Protein AF-A0A2S6VA16-F1 (afdb_monomer)

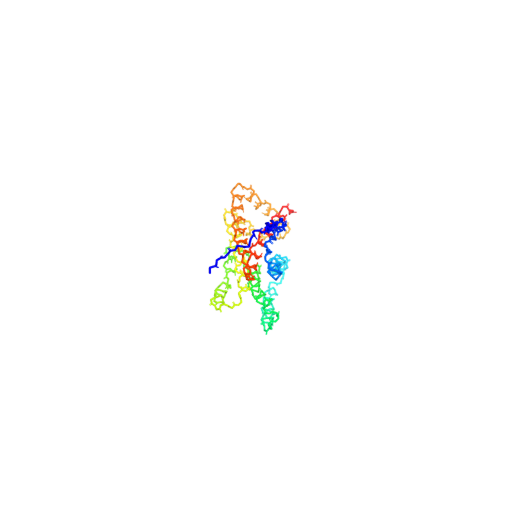Sequence (240 aa):
MVNHTLSSYSASPPVPTGKNAIVTLPAIGSRQAWLFFAAAVFLVTVPVFIEAPLVRSLPSLSLALTGGWMALSLFLMSRPATHRWGDLLFGFSWSWLAGSLYWGWLRWEPFLHLPVEAIALPFAIFCLQRNWGLIGNFFYLGSLFGTVVTDLYFYLVDLIPHWRQLMQVEPAFAAPILQSALTQIHTSWGQLWAIVLASVLLVVGILPLRKLQLHLWTFSGAVLSTILVDILFWLAALAA

Mean predicted aligned error: 7.62 Å

Nearest PDB structures (foldseek):
  2efl-assembly1_A-2  TM=1.946E-01  e=6.408E-01  Homo sapiens

Radius of gyration: 26.41 Å; Cα contacts (8 Å, |Δi|>4): 282; chains: 1; bounding box: 112×30×52 Å

Structure (mmCIF, N/CA/C/O backbone):
data_AF-A0A2S6VA16-F1
#
_entry.id   AF-A0A2S6VA16-F1
#
loop_
_atom_site.group_PDB
_atom_site.id
_atom_site.type_symbol
_atom_site.label_atom_id
_atom_site.label_alt_id
_atom_site.label_comp_id
_atom_site.label_asym_id
_atom_site.label_entity_id
_atom_site.label_seq_id
_atom_site.pdbx_PDB_ins_code
_atom_site.Cartn_x
_atom_site.Cartn_y
_atom_site.Cartn_z
_atom_site.occupancy
_atom_site.B_iso_or_equiv
_atom_site.auth_seq_id
_atom_site.auth_comp_id
_atom_site.auth_asym_id
_atom_site.auth_atom_id
_atom_site.pdbx_PDB_model_num
ATOM 1 N N . MET A 1 1 ? -90.050 -8.912 11.245 1.00 38.75 1 MET A N 1
ATOM 2 C CA . MET A 1 1 ? -90.203 -8.7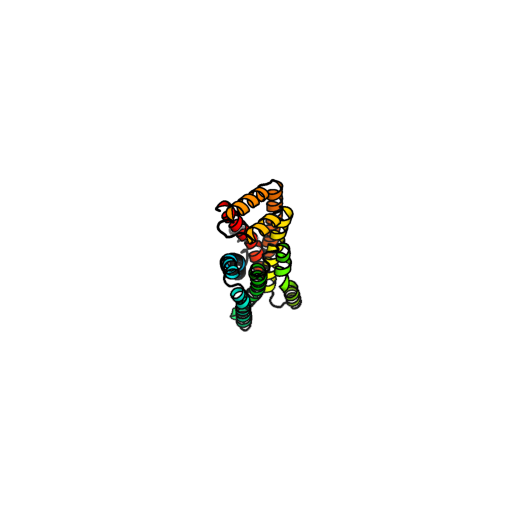58 9.779 1.00 38.75 1 MET A CA 1
ATOM 3 C C . MET A 1 1 ? -89.873 -7.308 9.455 1.00 38.75 1 MET A C 1
ATOM 5 O O . MET A 1 1 ? -90.543 -6.441 9.984 1.00 38.75 1 MET A O 1
ATOM 9 N N . VAL A 1 2 ? -88.625 -7.035 9.071 1.00 37.84 2 VAL A N 1
ATOM 10 C CA . VAL A 1 2 ? -88.133 -6.831 7.687 1.00 37.84 2 VAL A CA 1
ATOM 11 C C . VAL A 1 2 ? -88.551 -5.472 7.100 1.00 37.84 2 VAL A C 1
ATOM 13 O O . VAL A 1 2 ? -89.705 -5.289 6.744 1.00 37.84 2 VAL A O 1
ATOM 16 N N . ASN A 1 3 ? -87.540 -4.590 7.036 1.00 39.81 3 ASN A N 1
ATOM 17 C CA . ASN A 1 3 ? -87.171 -3.558 6.050 1.00 39.81 3 ASN A CA 1
ATOM 18 C C . ASN A 1 3 ? -88.237 -2.712 5.342 1.00 39.81 3 ASN A C 1
ATOM 20 O O . ASN A 1 3 ? -89.136 -3.245 4.718 1.00 39.81 3 ASN A O 1
ATOM 24 N N . HIS A 1 4 ? -87.987 -1.396 5.278 1.00 44.88 4 HIS A N 1
ATOM 25 C CA . HIS A 1 4 ? -87.565 -0.693 4.051 1.00 44.88 4 HIS A CA 1
ATOM 26 C C . HIS A 1 4 ? -87.243 0.779 4.378 1.00 44.88 4 HIS A C 1
ATOM 28 O O . HIS A 1 4 ? -88.144 1.602 4.502 1.00 44.88 4 HIS A O 1
ATOM 34 N N . THR A 1 5 ? -85.960 1.138 4.457 1.00 49.12 5 THR A N 1
ATOM 35 C CA . THR A 1 5 ? -85.518 2.541 4.372 1.00 49.12 5 THR A CA 1
ATOM 36 C C . THR A 1 5 ? -84.402 2.669 3.343 1.00 49.12 5 THR A C 1
ATOM 38 O O . THR A 1 5 ? -83.258 2.281 3.544 1.00 49.12 5 THR A O 1
ATOM 41 N N . LEU A 1 6 ? -84.865 3.125 2.183 1.00 43.25 6 LEU A N 1
ATOM 42 C CA . LEU A 1 6 ? -84.250 3.913 1.121 1.00 43.25 6 LEU A CA 1
ATOM 43 C C . LEU A 1 6 ? -82.733 4.170 1.162 1.00 43.25 6 LEU A C 1
ATOM 45 O O . LEU A 1 6 ? -82.178 4.756 2.086 1.00 43.25 6 LEU A O 1
ATOM 49 N N . SER A 1 7 ? -82.137 3.818 0.023 1.00 49.84 7 SER A N 1
ATOM 50 C CA . SER A 1 7 ? -80.857 4.271 -0.513 1.00 49.84 7 SER A CA 1
ATOM 51 C C . SER A 1 7 ? -80.682 5.792 -0.438 1.00 49.84 7 SER A C 1
ATOM 53 O O . SER A 1 7 ? -81.512 6.549 -0.942 1.00 49.84 7 SER A O 1
ATOM 55 N N . SER A 1 8 ? -79.540 6.220 0.098 1.00 44.44 8 SER A N 1
ATOM 56 C CA . SER A 1 8 ? -78.940 7.521 -0.184 1.00 44.44 8 SER A CA 1
ATOM 57 C C . SER A 1 8 ? -77.476 7.303 -0.550 1.00 44.44 8 SER A C 1
ATOM 59 O O . SER A 1 8 ? -76.703 6.763 0.241 1.00 44.44 8 SER A O 1
ATOM 61 N N . TYR A 1 9 ? -77.127 7.707 -1.769 1.00 45.28 9 TYR A N 1
ATOM 62 C CA . TYR A 1 9 ? -75.777 7.778 -2.319 1.00 45.28 9 TYR A CA 1
ATOM 63 C C . TYR A 1 9 ? -74.740 8.253 -1.283 1.00 45.28 9 TYR A C 1
ATOM 65 O O . TYR A 1 9 ? -74.815 9.382 -0.803 1.00 45.28 9 TYR A O 1
ATOM 73 N N . SER A 1 10 ? -73.718 7.437 -1.012 1.00 45.84 10 SER A N 1
ATOM 74 C CA . SER A 1 10 ? -72.432 7.931 -0.509 1.00 45.84 10 SER A CA 1
ATOM 75 C C . SER A 1 10 ? -71.432 7.931 -1.656 1.00 45.84 10 SER A C 1
ATOM 77 O O . SER A 1 10 ? -71.201 6.909 -2.299 1.00 45.84 10 SER A O 1
ATOM 79 N N . ALA A 1 11 ? -70.892 9.117 -1.928 1.00 50.88 11 ALA A N 1
ATOM 80 C CA . ALA A 1 11 ? -69.880 9.365 -2.939 1.00 50.88 11 ALA A CA 1
ATOM 81 C C . ALA A 1 11 ? -68.669 8.439 -2.756 1.00 50.88 11 ALA A C 1
ATOM 83 O O . ALA A 1 11 ? -68.193 8.236 -1.637 1.00 50.88 11 ALA A O 1
ATOM 84 N N . SER A 1 12 ? -68.162 7.903 -3.866 1.00 50.97 12 SER A N 1
ATOM 85 C CA . SER A 1 12 ? -66.901 7.165 -3.898 1.00 50.97 12 SER A CA 1
ATOM 86 C C . SER A 1 12 ? -65.778 8.013 -3.287 1.00 50.97 12 SER A C 1
ATOM 88 O O . SER A 1 12 ? -65.709 9.213 -3.572 1.00 50.97 12 SER A O 1
ATOM 90 N N . PRO A 1 13 ? -64.882 7.427 -2.474 1.00 56.03 13 PRO A N 1
ATOM 91 C CA . PRO A 1 13 ? -63.752 8.167 -1.940 1.00 56.03 13 PRO A CA 1
ATOM 92 C C . PRO A 1 13 ? -62.859 8.651 -3.093 1.00 56.03 13 PRO A C 1
ATOM 94 O O . PRO A 1 13 ? -62.685 7.928 -4.082 1.00 56.03 13 PRO A O 1
ATOM 97 N N . PRO A 1 14 ? -62.282 9.859 -2.994 1.00 49.22 14 PRO A N 1
ATOM 98 C CA . PRO A 1 14 ? -61.352 10.342 -3.997 1.00 49.22 14 PRO A CA 1
ATOM 99 C C . PRO A 1 14 ? -60.130 9.420 -4.055 1.00 49.22 14 PRO A C 1
ATOM 101 O O . PRO A 1 14 ? -59.543 9.060 -3.032 1.00 49.22 14 PRO A O 1
ATOM 104 N N . VAL A 1 15 ? -59.750 9.048 -5.278 1.00 54.66 15 VAL A N 1
ATOM 105 C CA . VAL A 1 15 ? -58.479 8.386 -5.584 1.00 54.66 15 VAL A CA 1
ATOM 106 C C . VAL A 1 15 ? -57.348 9.264 -5.034 1.00 54.66 15 VAL A C 1
ATOM 108 O O . VAL A 1 15 ? -57.337 10.460 -5.337 1.00 54.66 15 VAL A O 1
ATOM 111 N N . PRO A 1 16 ? -56.392 8.732 -4.248 1.00 49.41 16 PRO A N 1
ATOM 112 C CA . PRO A 1 16 ? -55.257 9.522 -3.800 1.00 49.41 16 PRO A CA 1
ATOM 113 C C . PRO A 1 16 ? -54.419 9.892 -5.025 1.00 49.41 16 PRO A C 1
ATOM 115 O O . PRO A 1 16 ? -53.692 9.069 -5.581 1.00 49.41 16 PRO A O 1
ATOM 118 N N . THR A 1 17 ? -54.547 11.139 -5.467 1.00 50.06 17 THR A N 1
ATOM 119 C CA . THR A 1 17 ? -53.668 11.750 -6.460 1.00 50.06 17 THR A CA 1
ATOM 120 C C . THR A 1 17 ? -52.241 11.719 -5.936 1.00 50.06 17 THR A C 1
ATOM 122 O O . THR A 1 17 ? -51.984 12.082 -4.784 1.00 50.06 17 THR A O 1
ATOM 125 N N . GLY A 1 18 ? -51.339 11.232 -6.788 1.00 51.72 18 GLY A N 1
ATOM 126 C CA . GLY A 1 18 ? -49.969 10.874 -6.460 1.00 51.72 18 GLY A CA 1
ATOM 127 C C . GLY A 1 18 ? -49.266 11.904 -5.587 1.00 51.72 18 GLY A C 1
ATOM 128 O O . GLY A 1 18 ? -48.967 13.017 -6.014 1.00 51.72 18 GLY A O 1
ATOM 129 N N . LYS A 1 19 ? -48.915 11.483 -4.369 1.00 45.72 19 LYS A N 1
ATOM 130 C CA . LYS A 1 19 ? -47.715 12.015 -3.735 1.00 45.72 19 LYS A CA 1
ATOM 131 C C . LYS A 1 19 ? -46.572 11.641 -4.661 1.00 45.72 19 LYS A C 1
ATOM 133 O O . LYS A 1 19 ? -46.362 10.455 -4.905 1.00 45.72 19 LYS A O 1
ATOM 138 N N . ASN A 1 20 ? -45.876 12.649 -5.174 1.00 48.81 20 ASN A N 1
ATOM 139 C CA . ASN A 1 20 ? -44.562 12.502 -5.776 1.00 48.81 20 ASN A CA 1
ATOM 140 C C . ASN A 1 20 ? -43.719 11.654 -4.822 1.00 48.81 20 ASN A C 1
ATOM 142 O O . ASN A 1 20 ? -43.205 12.155 -3.820 1.00 48.81 20 ASN A O 1
ATOM 146 N N . ALA A 1 21 ? -43.644 10.352 -5.094 1.00 50.75 21 ALA A N 1
ATOM 147 C CA . ALA A 1 21 ? -42.697 9.471 -4.459 1.00 50.75 21 ALA A CA 1
ATOM 148 C C . ALA A 1 21 ? -41.350 9.918 -5.009 1.00 50.75 21 ALA A C 1
ATOM 150 O O . ALA A 1 21 ? -40.899 9.458 -6.054 1.00 50.75 21 ALA A O 1
ATOM 151 N N . ILE A 1 22 ? -40.750 10.903 -4.340 1.00 54.31 22 ILE A N 1
ATOM 152 C CA . ILE A 1 22 ? -39.327 11.152 -4.466 1.00 54.31 22 ILE A CA 1
ATOM 153 C C . ILE A 1 22 ? -38.712 9.818 -4.074 1.00 54.31 22 ILE A C 1
ATOM 155 O O . ILE A 1 22 ? -38.737 9.434 -2.905 1.00 54.31 22 ILE A O 1
ATOM 159 N N . VAL A 1 23 ? -38.254 9.070 -5.075 1.00 47.66 23 VAL A N 1
ATOM 160 C CA . VAL A 1 23 ? -37.410 7.905 -4.870 1.00 47.66 23 VAL A CA 1
ATOM 161 C C . VAL A 1 23 ? -36.156 8.465 -4.217 1.00 47.66 23 VAL A C 1
ATOM 163 O O . VAL A 1 23 ? -35.256 8.960 -4.891 1.00 47.66 23 VAL A O 1
ATOM 166 N N . THR A 1 24 ? -36.132 8.491 -2.885 1.00 52.12 24 THR A N 1
ATOM 167 C CA . THR A 1 24 ? -34.914 8.755 -2.135 1.00 52.12 24 THR A CA 1
ATOM 168 C C . THR A 1 24 ? -33.959 7.652 -2.531 1.00 52.12 24 THR A C 1
ATOM 170 O O . THR A 1 24 ? -34.157 6.496 -2.147 1.00 52.12 24 THR A O 1
ATOM 173 N N . LEU A 1 25 ? -32.969 8.001 -3.355 1.00 52.78 25 LEU A N 1
ATOM 174 C CA . LEU A 1 25 ? -31.840 7.126 -3.621 1.00 52.78 25 LEU A CA 1
ATOM 175 C C . LEU A 1 25 ? -31.343 6.633 -2.255 1.00 52.78 25 LEU A C 1
ATOM 177 O O . LEU A 1 25 ? -31.153 7.464 -1.358 1.00 52.78 25 LEU A O 1
ATOM 181 N N . PRO A 1 26 ? -31.203 5.314 -2.045 1.00 57.38 26 PRO A N 1
ATOM 182 C CA . PRO A 1 26 ? -30.698 4.809 -0.782 1.00 57.38 26 PRO A CA 1
ATOM 183 C C . PRO A 1 26 ? -29.351 5.480 -0.521 1.00 57.38 26 PRO A C 1
ATOM 185 O O . PRO A 1 26 ? -28.479 5.480 -1.391 1.00 57.38 26 PRO A O 1
ATOM 188 N N . ALA A 1 27 ? -29.205 6.105 0.649 1.00 64.38 27 ALA A N 1
ATOM 189 C CA . ALA A 1 27 ? -27.963 6.762 1.022 1.00 64.38 27 ALA A CA 1
ATOM 190 C C . ALA A 1 27 ? -26.816 5.746 0.899 1.00 64.38 27 ALA A C 1
ATOM 192 O O . ALA A 1 27 ? -26.822 4.703 1.559 1.00 64.38 27 ALA A O 1
ATOM 193 N N . ILE A 1 28 ? -25.864 6.025 0.006 1.00 69.12 28 ILE A N 1
ATOM 194 C CA . ILE A 1 28 ? -24.710 5.159 -0.224 1.00 69.12 28 ILE A CA 1
ATOM 195 C C . ILE A 1 28 ? -23.783 5.333 0.977 1.00 69.12 28 ILE A C 1
ATOM 197 O O . ILE A 1 28 ? -23.015 6.289 1.045 1.00 69.12 28 ILE A O 1
ATOM 201 N N . GLY A 1 29 ? -23.882 4.421 1.942 1.00 79.00 29 GLY A N 1
ATOM 202 C CA . GLY A 1 29 ? -23.035 4.422 3.132 1.00 79.00 29 GLY A CA 1
ATOM 203 C C . GLY A 1 29 ? -23.437 5.433 4.206 1.00 79.00 29 GLY A C 1
ATOM 204 O O . GLY A 1 29 ? -24.166 6.397 3.980 1.00 79.00 29 GLY A O 1
ATOM 205 N N . SER A 1 30 ? -22.939 5.208 5.423 1.00 90.44 30 SER A N 1
ATOM 206 C CA . SER A 1 30 ? -23.074 6.165 6.523 1.00 90.44 30 SER A CA 1
ATOM 207 C C . SER A 1 30 ? -21.943 7.198 6.482 1.00 90.44 30 SER A C 1
ATOM 209 O O . SER A 1 30 ? -20.868 6.934 5.941 1.00 90.44 30 SER A O 1
ATOM 211 N N . ARG A 1 31 ? -22.131 8.358 7.132 1.00 92.75 31 ARG A N 1
ATOM 212 C CA . ARG A 1 31 ? -21.065 9.368 7.305 1.00 92.75 31 ARG A CA 1
ATOM 213 C C . ARG A 1 31 ? -19.784 8.753 7.873 1.00 92.75 31 ARG A C 1
ATOM 215 O O . ARG A 1 31 ? -18.688 9.113 7.464 1.00 92.75 31 ARG A O 1
ATOM 222 N N . GLN A 1 32 ? -19.923 7.817 8.811 1.00 93.81 32 GLN A N 1
ATOM 223 C CA . GLN A 1 32 ? -18.779 7.144 9.412 1.00 93.81 32 GLN A CA 1
ATOM 224 C C . GLN A 1 32 ? -18.073 6.207 8.428 1.00 93.81 32 GLN A C 1
ATOM 226 O O . GLN A 1 32 ? -16.850 6.151 8.436 1.00 93.81 32 GLN A O 1
ATOM 231 N N . ALA A 1 33 ? -18.814 5.513 7.564 1.00 95.44 33 ALA A N 1
ATOM 232 C CA . ALA A 1 33 ? -18.228 4.647 6.547 1.00 95.44 33 ALA A CA 1
ATOM 233 C C . ALA A 1 33 ? -17.362 5.453 5.562 1.00 95.44 33 ALA A C 1
ATOM 235 O O . ALA A 1 33 ? -16.206 5.105 5.336 1.00 95.44 33 ALA A O 1
ATOM 236 N N . TRP A 1 34 ? -17.871 6.595 5.087 1.00 96.12 34 TRP A N 1
ATOM 237 C CA . TRP A 1 34 ? -17.115 7.525 4.241 1.00 96.12 34 TRP A CA 1
ATOM 238 C C . TRP A 1 34 ? -15.876 8.101 4.926 1.00 96.12 34 TRP A C 1
ATOM 240 O O . TRP A 1 34 ? -14.833 8.219 4.290 1.00 96.12 34 TRP A O 1
ATOM 250 N N . LEU A 1 35 ? -15.959 8.423 6.222 1.00 97.06 35 LEU A N 1
ATOM 251 C CA . LEU A 1 35 ? -14.798 8.888 6.986 1.00 97.06 35 LEU A CA 1
ATOM 252 C C . LEU A 1 35 ? -13.698 7.822 7.057 1.00 97.06 35 LEU A C 1
ATOM 254 O O . LEU A 1 35 ? -12.533 8.141 6.850 1.00 97.06 35 LEU A O 1
ATOM 258 N N . PHE A 1 36 ? -14.055 6.564 7.320 1.00 97.81 36 PHE A N 1
ATOM 259 C CA . PHE A 1 36 ? -13.086 5.466 7.391 1.00 97.81 36 PHE A CA 1
ATOM 260 C C . PHE A 1 36 ? -12.534 5.067 6.019 1.00 97.81 36 PHE A C 1
ATOM 262 O O . PHE A 1 36 ? -11.372 4.682 5.923 1.00 97.81 36 PHE A O 1
ATOM 269 N N . PHE A 1 37 ? -13.333 5.206 4.963 1.00 98.25 37 PHE A N 1
ATOM 270 C CA . PHE A 1 37 ? -12.866 5.088 3.585 1.00 98.25 37 PHE A CA 1
ATOM 271 C C . PHE A 1 37 ? -11.841 6.174 3.248 1.00 98.25 37 PHE A C 1
ATOM 273 O O . PHE A 1 37 ? -10.739 5.859 2.812 1.00 98.25 37 PHE A O 1
ATOM 280 N N . ALA A 1 38 ? -12.160 7.444 3.514 1.00 98.19 38 ALA A N 1
ATOM 281 C CA . ALA A 1 38 ? -11.249 8.559 3.263 1.00 98.19 38 ALA A CA 1
ATOM 282 C C . ALA A 1 38 ? -9.964 8.450 4.098 1.00 98.19 38 ALA A C 1
ATOM 284 O O . ALA A 1 38 ? -8.878 8.723 3.593 1.00 98.19 38 ALA A O 1
ATOM 285 N N . ALA A 1 39 ? -10.071 8.003 5.352 1.00 98.31 39 ALA A N 1
ATOM 286 C CA . ALA A 1 39 ? -8.913 7.739 6.198 1.00 98.31 39 ALA A CA 1
ATOM 287 C C . ALA A 1 39 ? -8.031 6.619 5.629 1.00 98.31 39 ALA A C 1
ATOM 289 O O . ALA A 1 39 ? -6.813 6.758 5.632 1.00 98.31 39 ALA A O 1
ATOM 290 N N . ALA A 1 40 ? -8.622 5.543 5.101 1.00 98.38 40 ALA A N 1
ATOM 291 C CA . ALA A 1 40 ? -7.865 4.485 4.441 1.00 98.38 40 ALA A CA 1
ATOM 292 C C . ALA A 1 40 ? -7.138 5.002 3.190 1.00 98.38 40 ALA A C 1
ATOM 294 O O . ALA A 1 40 ? -5.935 4.801 3.063 1.00 98.38 40 ALA A O 1
ATOM 295 N N . VAL A 1 41 ? -7.836 5.746 2.324 1.00 98.38 41 VAL A N 1
ATOM 296 C CA . VAL A 1 41 ? -7.228 6.375 1.138 1.00 98.38 41 VAL A CA 1
ATOM 297 C C . VAL A 1 41 ? -6.053 7.269 1.534 1.00 98.38 41 VAL A C 1
ATOM 299 O O . VAL A 1 41 ? -4.984 7.195 0.930 1.00 98.38 41 VAL A O 1
ATOM 302 N N . PHE A 1 42 ? -6.229 8.089 2.574 1.00 98.19 42 PHE A N 1
ATOM 303 C CA . PHE A 1 42 ? -5.170 8.945 3.098 1.00 98.19 42 PHE A CA 1
ATOM 304 C C . PHE A 1 42 ? -3.965 8.129 3.576 1.00 98.19 42 PHE A C 1
ATOM 306 O O . PHE A 1 42 ? -2.844 8.438 3.183 1.00 98.19 42 PHE A O 1
ATOM 313 N N . LEU A 1 43 ? -4.194 7.090 4.386 1.00 98.12 43 LEU A N 1
ATOM 314 C CA . LEU A 1 43 ? -3.142 6.266 4.988 1.00 98.12 43 LEU A CA 1
ATOM 315 C C . LEU A 1 43 ? -2.392 5.383 3.984 1.00 98.12 43 LEU A C 1
ATOM 317 O O . LEU A 1 43 ? -1.278 4.974 4.280 1.00 98.12 43 LEU A O 1
ATOM 321 N N . VAL A 1 44 ? -2.955 5.110 2.809 1.00 96.94 44 VAL A N 1
ATOM 322 C CA . VAL A 1 44 ? -2.207 4.474 1.713 1.00 96.94 44 VAL A CA 1
ATOM 323 C C . VAL A 1 44 ? -1.464 5.516 0.878 1.00 96.94 44 VAL A C 1
ATOM 325 O O . VAL A 1 44 ? -0.310 5.316 0.527 1.00 96.94 44 VAL A O 1
ATOM 328 N N . THR A 1 45 ? -2.092 6.653 0.569 1.00 95.00 45 THR A N 1
ATOM 329 C CA . THR A 1 45 ? -1.559 7.586 -0.440 1.00 95.00 45 THR A CA 1
ATOM 330 C C . THR A 1 45 ? -0.503 8.536 0.120 1.00 95.00 45 THR A C 1
ATOM 332 O O . THR A 1 45 ? 0.565 8.702 -0.459 1.00 95.00 45 THR A O 1
ATOM 335 N N . VAL A 1 46 ? -0.798 9.213 1.232 1.00 95.31 46 VAL A N 1
ATOM 336 C CA . VAL A 1 46 ? 0.061 10.291 1.751 1.00 95.31 46 VAL A CA 1
ATOM 337 C C . VAL A 1 46 ? 1.348 9.752 2.379 1.00 95.31 46 VAL A C 1
ATOM 339 O O . VAL A 1 46 ? 2.411 10.303 2.083 1.00 95.31 46 VAL A O 1
ATOM 342 N N . PRO A 1 47 ? 1.309 8.679 3.195 1.00 94.62 47 PRO A N 1
ATOM 343 C CA . PRO A 1 47 ? 2.510 8.104 3.784 1.00 94.62 47 PRO A CA 1
ATOM 344 C C . PRO A 1 47 ? 3.580 7.714 2.772 1.00 94.62 47 PRO A C 1
ATOM 346 O O . PRO A 1 47 ? 4.745 7.909 3.079 1.00 94.62 47 PRO A O 1
ATOM 349 N N . VAL A 1 48 ? 3.230 7.292 1.553 1.00 91.75 48 VAL A N 1
ATOM 350 C CA . VAL A 1 48 ? 4.214 6.966 0.502 1.00 91.75 48 VAL A CA 1
AT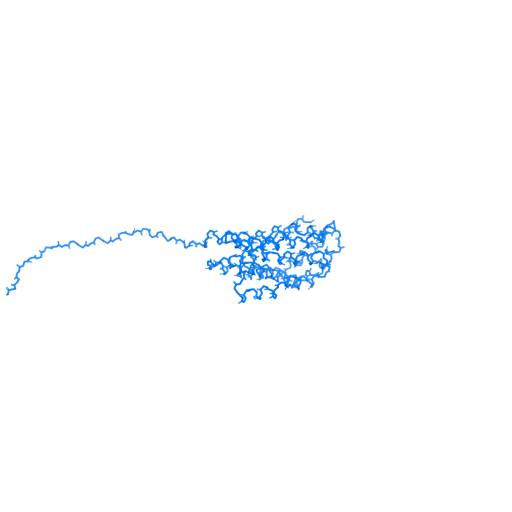OM 351 C C . VAL A 1 48 ? 5.180 8.128 0.237 1.00 91.75 48 VAL A C 1
ATOM 353 O O . VAL A 1 48 ? 6.387 7.918 0.127 1.00 91.75 48 VAL A O 1
ATOM 356 N N . PHE A 1 49 ? 4.690 9.371 0.219 1.00 92.00 49 PHE A N 1
ATOM 357 C CA . PHE A 1 49 ? 5.517 10.564 -0.016 1.00 92.00 49 PHE A CA 1
ATOM 358 C C . PHE A 1 49 ? 6.363 10.985 1.193 1.00 92.00 49 PHE A C 1
ATOM 360 O O . PHE A 1 49 ? 7.257 11.818 1.055 1.00 92.00 49 PHE A O 1
ATOM 367 N N . ILE A 1 50 ? 6.090 10.426 2.373 1.00 95.12 50 ILE A N 1
ATOM 368 C CA . ILE A 1 5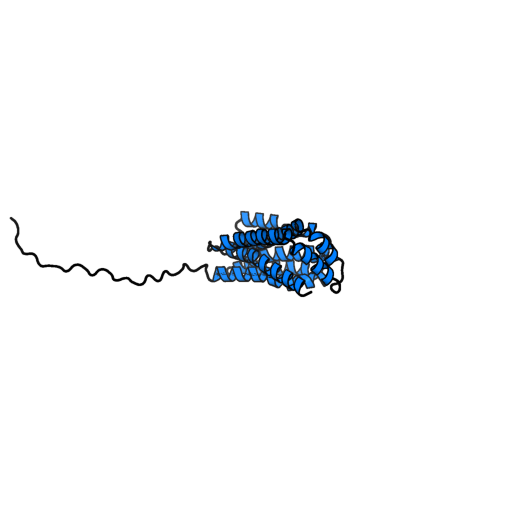0 ? 6.819 10.702 3.617 1.00 95.12 50 ILE A CA 1
ATOM 369 C C . ILE A 1 50 ? 7.807 9.571 3.904 1.00 95.12 50 ILE A C 1
ATOM 371 O O . ILE A 1 50 ? 8.977 9.813 4.190 1.00 95.12 50 ILE A O 1
ATOM 375 N N . GLU A 1 51 ? 7.345 8.330 3.805 1.00 95.56 51 GLU A N 1
ATOM 376 C CA . GLU A 1 51 ? 8.108 7.131 4.107 1.00 95.56 51 GLU A CA 1
ATOM 377 C C . GLU A 1 51 ? 9.197 6.890 3.058 1.00 95.56 51 GLU A C 1
ATOM 379 O O . GLU A 1 51 ? 10.342 6.665 3.436 1.00 95.56 51 GLU A O 1
ATOM 384 N N . ALA A 1 52 ? 8.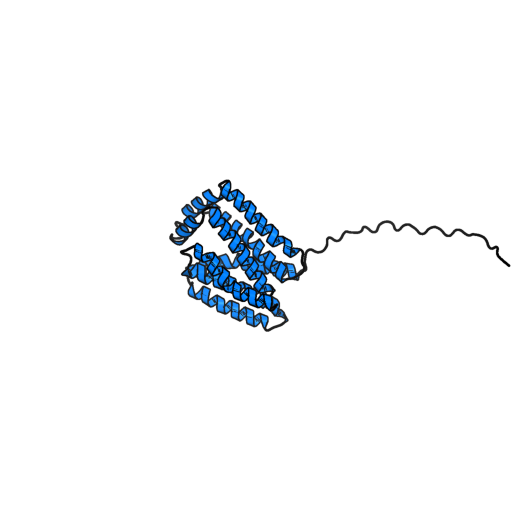912 7.045 1.757 1.00 91.44 52 ALA A N 1
ATOM 385 C CA . ALA A 1 52 ? 9.906 6.828 0.700 1.00 91.44 52 ALA A CA 1
ATOM 386 C C . ALA A 1 52 ? 11.185 7.696 0.822 1.00 91.44 52 ALA A C 1
ATOM 388 O O . ALA A 1 52 ? 12.286 7.157 0.665 1.00 91.44 52 ALA A O 1
ATOM 389 N N . PRO A 1 53 ? 11.127 9.015 1.105 1.00 92.50 53 PRO A N 1
ATOM 390 C CA . PRO A 1 53 ? 12.339 9.787 1.393 1.00 92.50 53 PRO A CA 1
ATOM 391 C C . PRO A 1 53 ? 12.937 9.467 2.772 1.00 92.50 53 PRO A C 1
ATOM 393 O O . PRO A 1 53 ? 14.164 9.491 2.933 1.00 92.50 53 PRO A O 1
ATOM 396 N N . LEU A 1 54 ? 12.109 9.133 3.767 1.00 96.31 54 LEU A N 1
ATOM 397 C CA . LEU A 1 54 ? 12.572 8.815 5.116 1.00 96.31 54 LEU A CA 1
ATOM 398 C C . LEU A 1 54 ? 13.396 7.524 5.155 1.00 96.31 54 LEU A C 1
ATOM 400 O O . LEU A 1 54 ? 14.494 7.526 5.698 1.00 96.31 54 LEU A O 1
ATOM 404 N N . VAL A 1 55 ? 12.938 6.443 4.527 1.00 95.75 55 VAL A N 1
ATOM 405 C CA . VAL A 1 55 ? 13.667 5.160 4.462 1.00 95.75 55 VAL A CA 1
ATOM 406 C C . VAL A 1 55 ? 14.973 5.262 3.672 1.00 95.75 55 VAL A C 1
ATOM 408 O O . VAL A 1 55 ? 15.897 4.481 3.888 1.00 95.75 55 VAL A O 1
ATOM 411 N N . ARG A 1 56 ? 15.090 6.239 2.765 1.00 91.12 56 ARG A N 1
ATOM 412 C CA . ARG A 1 56 ? 16.337 6.510 2.034 1.00 91.12 56 ARG A CA 1
ATOM 413 C C . ARG A 1 56 ? 17.366 7.261 2.871 1.00 91.12 56 ARG A C 1
ATOM 415 O O . ARG A 1 56 ? 18.555 7.020 2.693 1.00 91.12 56 ARG A O 1
ATOM 422 N N . SER A 1 57 ? 16.922 8.157 3.747 1.00 94.62 57 SER A N 1
ATOM 423 C CA . SER A 1 57 ? 17.803 9.039 4.522 1.00 94.62 57 SER A CA 1
ATOM 424 C C . SER A 1 57 ? 18.070 8.525 5.939 1.00 94.62 57 SER A C 1
ATOM 426 O O . SER A 1 57 ? 19.202 8.571 6.411 1.00 94.62 57 SER A O 1
ATOM 428 N N . LEU A 1 58 ? 17.040 8.014 6.614 1.00 97.31 58 LEU A N 1
ATOM 429 C CA . LEU A 1 58 ? 17.044 7.572 8.007 1.00 97.31 58 LEU A CA 1
ATOM 430 C C . LEU A 1 58 ? 16.246 6.255 8.160 1.00 97.31 58 LEU A C 1
ATOM 432 O O . LEU A 1 58 ? 15.225 6.229 8.857 1.00 97.31 58 LEU A O 1
ATOM 436 N N . PRO A 1 59 ? 16.695 5.138 7.552 1.00 96.75 59 PRO A N 1
ATOM 437 C CA . PRO A 1 59 ? 15.959 3.868 7.564 1.00 96.75 59 PRO A CA 1
ATOM 438 C C . PRO A 1 59 ? 15.654 3.371 8.984 1.00 96.75 59 PRO A C 1
ATOM 440 O O . PRO A 1 59 ? 14.526 2.979 9.280 1.00 96.75 59 PRO A O 1
ATOM 443 N N . SER A 1 60 ? 16.614 3.487 9.909 1.00 97.88 60 SER A N 1
ATOM 444 C CA . SER A 1 60 ? 16.424 3.120 11.320 1.00 97.88 60 SER A CA 1
ATOM 445 C C . SER A 1 60 ? 15.350 3.955 12.021 1.00 97.88 60 SER A C 1
ATOM 447 O O . SER A 1 60 ? 14.636 3.430 12.872 1.00 97.88 60 SER A O 1
ATOM 449 N N . LEU A 1 61 ? 15.208 5.239 11.665 1.00 97.88 61 LEU A N 1
ATOM 450 C CA . LEU A 1 61 ? 14.151 6.092 12.211 1.00 97.88 61 LEU A CA 1
ATOM 451 C C . LEU A 1 61 ? 12.786 5.667 11.671 1.00 97.88 61 LEU A C 1
ATOM 453 O O . LEU A 1 61 ? 11.854 5.541 12.458 1.00 97.88 61 LEU A O 1
ATOM 457 N N . SER A 1 62 ? 12.676 5.394 10.365 1.00 97.81 62 SER A N 1
ATOM 458 C CA . SER A 1 62 ? 11.433 4.878 9.774 1.00 97.81 62 SER A CA 1
ATOM 459 C C . SER A 1 62 ? 10.978 3.596 10.470 1.00 97.81 62 SER A C 1
ATOM 461 O O . SER A 1 62 ? 9.835 3.495 10.916 1.00 97.81 62 SER A O 1
ATOM 463 N N . LEU A 1 63 ? 11.910 2.660 10.679 1.00 97.94 63 LEU A N 1
ATOM 464 C CA . LEU A 1 63 ? 11.631 1.425 11.401 1.00 97.94 63 LEU A CA 1
ATOM 465 C C . LEU A 1 63 ? 11.197 1.696 12.850 1.00 97.94 63 LEU A C 1
ATOM 467 O O . LEU A 1 63 ? 10.207 1.123 13.302 1.00 97.94 63 LEU A O 1
ATOM 471 N N . ALA A 1 64 ? 11.875 2.602 13.565 1.00 98.06 64 ALA A N 1
ATOM 472 C CA . ALA A 1 64 ? 11.512 2.980 14.933 1.00 98.06 64 ALA A CA 1
ATOM 473 C C . ALA A 1 64 ? 10.113 3.620 15.026 1.00 98.06 64 ALA A C 1
ATOM 475 O O . ALA A 1 64 ? 9.382 3.363 15.987 1.00 98.06 64 ALA A O 1
ATOM 476 N N . LEU A 1 65 ? 9.701 4.398 14.016 1.00 98.00 65 LEU A N 1
ATOM 477 C CA . LEU A 1 65 ? 8.358 4.979 13.945 1.00 98.00 65 LEU A CA 1
ATOM 478 C C . LEU A 1 65 ? 7.260 3.918 13.871 1.00 98.00 65 LEU A C 1
ATOM 480 O O . LEU A 1 65 ? 6.176 4.171 14.387 1.00 98.00 65 LEU A O 1
ATOM 484 N N . THR A 1 66 ? 7.542 2.713 13.362 1.00 97.75 66 THR A N 1
ATOM 485 C CA . THR A 1 66 ? 6.618 1.570 13.482 1.00 97.75 66 THR A CA 1
ATOM 486 C C . THR A 1 66 ? 6.200 1.345 14.935 1.00 97.75 66 THR A C 1
ATOM 488 O O . THR A 1 66 ? 5.016 1.198 15.233 1.00 97.75 66 THR A O 1
ATOM 491 N N . GLY A 1 67 ? 7.166 1.349 15.861 1.00 98.00 67 GLY A N 1
ATOM 492 C CA . GLY A 1 67 ? 6.898 1.202 17.290 1.00 98.00 67 GLY A CA 1
ATOM 493 C C . GLY A 1 67 ? 6.053 2.353 17.835 1.00 98.00 67 GLY A C 1
ATOM 494 O O . GLY A 1 67 ? 5.148 2.125 18.636 1.00 98.00 67 GLY A O 1
ATOM 495 N N . GLY A 1 68 ? 6.290 3.575 17.348 1.00 98.25 68 GLY A N 1
ATOM 496 C CA . GLY A 1 68 ? 5.478 4.752 17.664 1.00 98.25 68 GLY A CA 1
ATOM 497 C C . GLY A 1 68 ? 4.027 4.623 17.190 1.00 98.25 68 GLY A C 1
ATOM 498 O O . GLY A 1 68 ? 3.106 4.840 17.979 1.00 98.25 68 GLY A O 1
ATOM 499 N N . TRP A 1 69 ? 3.811 4.211 15.937 1.00 98.31 69 TRP A N 1
ATOM 500 C CA . TRP A 1 69 ? 2.480 3.964 15.378 1.00 98.31 69 TRP A CA 1
ATOM 501 C C . TRP A 1 69 ? 1.747 2.852 16.123 1.00 98.31 69 TRP A C 1
ATOM 503 O O . TRP A 1 69 ? 0.582 3.023 16.486 1.00 98.31 69 TRP A O 1
ATOM 513 N N . MET A 1 70 ? 2.450 1.764 16.443 1.00 98.31 70 MET A N 1
ATOM 514 C CA . MET A 1 70 ? 1.907 0.649 17.214 1.00 98.31 70 MET A CA 1
ATOM 515 C C . MET A 1 70 ? 1.517 1.077 18.636 1.00 98.31 70 MET A C 1
ATOM 517 O O . MET A 1 70 ? 0.411 0.790 19.092 1.00 98.31 70 MET A O 1
ATOM 521 N N . ALA A 1 71 ? 2.382 1.814 19.336 1.00 98.44 71 ALA A N 1
ATOM 522 C CA . ALA A 1 71 ? 2.090 2.312 20.678 1.00 98.44 71 ALA A CA 1
ATOM 523 C C . ALA A 1 71 ? 0.896 3.281 20.680 1.00 98.44 71 ALA A C 1
ATOM 525 O O . ALA A 1 71 ? 0.002 3.163 21.522 1.00 98.44 71 ALA A O 1
ATOM 526 N N . LEU A 1 72 ? 0.844 4.203 19.713 1.00 98.62 72 LEU A N 1
ATOM 527 C CA . LEU A 1 72 ? -0.275 5.131 19.549 1.00 98.62 72 LEU A CA 1
ATOM 528 C C . LEU A 1 72 ? -1.578 4.388 19.232 1.00 98.62 72 LEU A C 1
ATOM 530 O O . LEU A 1 72 ? -2.619 4.699 19.807 1.00 98.62 72 LEU A O 1
ATOM 534 N N . SER A 1 73 ? -1.515 3.383 18.362 1.00 98.44 73 SER A N 1
ATOM 535 C CA . SER A 1 73 ? -2.633 2.501 18.036 1.00 98.44 73 SER A CA 1
ATOM 536 C C . SER A 1 73 ? -3.212 1.855 19.296 1.00 98.44 73 SER A C 1
ATOM 538 O O . SER A 1 73 ? -4.384 2.068 19.61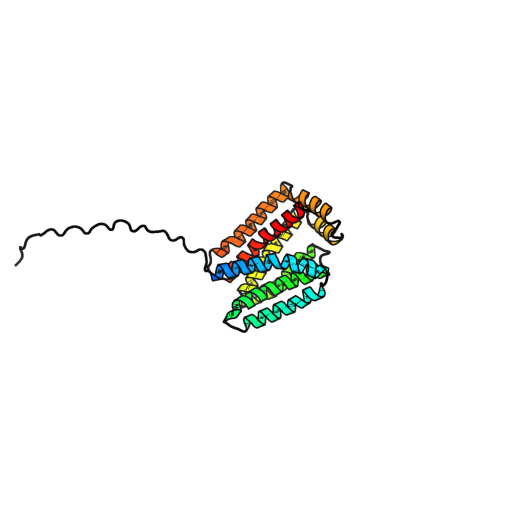5 1.00 98.44 73 SER A O 1
ATOM 540 N N . LEU A 1 74 ? -2.380 1.162 20.079 1.00 98.12 74 LEU A N 1
ATOM 541 C CA . LEU A 1 74 ? -2.805 0.483 21.305 1.00 98.12 74 LEU A CA 1
ATOM 542 C C . LEU A 1 74 ? -3.356 1.468 22.344 1.00 98.12 74 LEU A C 1
ATOM 544 O O . LEU A 1 74 ? -4.376 1.201 22.986 1.00 98.12 74 LEU A O 1
ATOM 548 N N . PHE A 1 75 ? -2.738 2.644 22.468 1.00 98.50 75 PHE A N 1
ATOM 549 C CA . PHE A 1 75 ? -3.242 3.718 23.317 1.00 98.50 75 PHE A CA 1
ATOM 550 C C . PHE A 1 75 ? -4.642 4.183 22.890 1.00 98.50 75 PHE A C 1
ATOM 552 O O . PHE A 1 75 ? -5.530 4.312 23.734 1.00 98.50 75 PHE A O 1
ATOM 559 N N . LEU A 1 76 ? -4.889 4.383 21.593 1.00 98.38 76 LEU A N 1
ATOM 560 C CA . LEU A 1 76 ? -6.213 4.744 21.079 1.00 98.38 76 LEU A CA 1
ATOM 561 C C . LEU A 1 76 ? -7.228 3.599 21.224 1.00 98.38 76 LEU A C 1
ATOM 563 O O . LEU A 1 76 ? -8.399 3.870 21.501 1.00 98.38 76 LEU A O 1
ATOM 567 N N . MET A 1 77 ? -6.795 2.341 21.091 1.00 98.00 77 MET A N 1
ATOM 568 C CA . MET A 1 77 ? -7.620 1.147 21.322 1.00 98.00 77 MET A CA 1
ATOM 569 C C . MET A 1 77 ? -8.040 0.988 22.786 1.00 98.00 77 MET A C 1
ATOM 571 O O . MET A 1 77 ? -9.111 0.453 23.052 1.00 98.00 77 MET A O 1
ATOM 575 N N . SER A 1 78 ? -7.271 1.520 23.740 1.00 97.50 78 SER A N 1
ATOM 576 C CA . SER A 1 78 ? -7.606 1.436 25.171 1.00 97.50 78 SER A CA 1
ATOM 577 C C . SER A 1 78 ? -8.866 2.218 25.580 1.00 97.50 78 SER A C 1
ATOM 579 O O . SER A 1 78 ? -9.397 2.006 26.670 1.00 97.50 78 SER A O 1
ATOM 581 N N . ARG A 1 79 ? -9.372 3.122 24.725 1.00 97.38 79 ARG A N 1
ATOM 582 C CA . ARG A 1 79 ? -10.526 3.986 25.023 1.00 97.38 79 ARG A CA 1
ATOM 583 C C . ARG A 1 79 ? -11.680 3.713 24.054 1.00 97.38 79 ARG A C 1
ATOM 585 O O . ARG A 1 79 ? -11.479 3.818 22.843 1.00 97.38 79 ARG A O 1
ATOM 592 N N . PRO A 1 80 ? -12.921 3.501 24.538 1.00 96.19 80 PRO A N 1
ATOM 593 C CA . PRO A 1 80 ? -14.067 3.208 23.671 1.00 96.19 80 PRO A CA 1
ATOM 594 C C . PRO A 1 80 ? -14.318 4.254 22.574 1.00 96.19 80 PRO A C 1
ATOM 596 O O . PRO A 1 80 ? -14.656 3.903 21.446 1.00 96.19 80 PRO A O 1
ATOM 599 N N . ALA A 1 81 ? -14.110 5.540 22.882 1.00 96.75 81 ALA A N 1
ATOM 600 C CA . ALA A 1 81 ? -14.347 6.640 21.946 1.00 96.75 81 ALA A CA 1
ATOM 601 C C . ALA A 1 81 ? -13.366 6.660 20.758 1.00 96.75 81 ALA A C 1
ATOM 603 O O . ALA A 1 81 ? -13.741 7.057 19.656 1.00 96.75 81 ALA A O 1
ATOM 604 N N . 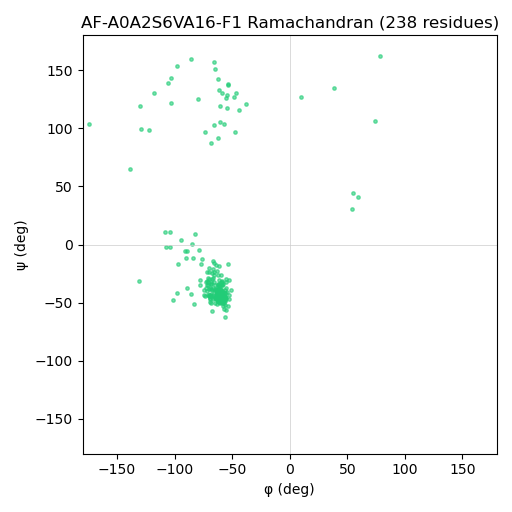THR A 1 82 ? -12.121 6.220 20.964 1.00 97.69 82 THR A N 1
ATOM 605 C CA . THR A 1 82 ? -11.058 6.245 19.946 1.00 97.69 82 THR A CA 1
ATOM 606 C C . THR A 1 82 ? -10.715 4.868 19.396 1.00 97.69 82 THR A C 1
ATOM 608 O O . THR A 1 82 ? -9.915 4.774 18.468 1.00 97.69 82 THR A O 1
ATOM 611 N N . HIS A 1 83 ? -11.350 3.807 19.903 1.00 97.94 83 HIS A N 1
ATOM 612 C CA . HIS A 1 83 ? -10.965 2.431 19.607 1.00 97.94 83 HIS A CA 1
ATOM 613 C C . HIS A 1 83 ? -10.871 2.139 18.110 1.00 97.94 83 HIS A C 1
ATOM 615 O O . HIS A 1 83 ? -9.920 1.520 17.656 1.00 97.94 83 HIS A O 1
ATOM 621 N N . ARG A 1 84 ? -11.843 2.605 17.320 1.00 98.19 84 ARG A N 1
ATOM 622 C CA . ARG A 1 84 ? -11.882 2.349 15.870 1.00 98.19 84 ARG A CA 1
ATOM 623 C C . ARG A 1 84 ? -10.727 3.014 15.115 1.00 98.19 84 ARG A C 1
ATOM 625 O O . ARG A 1 84 ? -10.269 2.471 14.119 1.00 98.19 84 ARG A O 1
ATOM 632 N N . TRP A 1 85 ? -10.259 4.168 15.587 1.00 98.44 85 TRP A N 1
ATOM 633 C CA . TRP A 1 85 ? -9.096 4.852 15.017 1.00 98.44 85 TRP A CA 1
ATOM 634 C C . TRP A 1 85 ? -7.794 4.157 15.399 1.00 98.44 85 TRP A C 1
ATOM 636 O O . TRP A 1 85 ? -6.920 4.015 14.553 1.00 98.44 85 TRP A O 1
ATOM 646 N N . GLY A 1 86 ? -7.698 3.683 16.644 1.00 98.44 86 GLY A N 1
ATOM 647 C CA . GLY A 1 86 ? -6.590 2.831 17.070 1.00 98.44 86 GLY A CA 1
ATOM 648 C C . GLY A 1 86 ? -6.524 1.540 16.257 1.00 98.44 86 GLY A C 1
ATOM 649 O O . GLY A 1 86 ?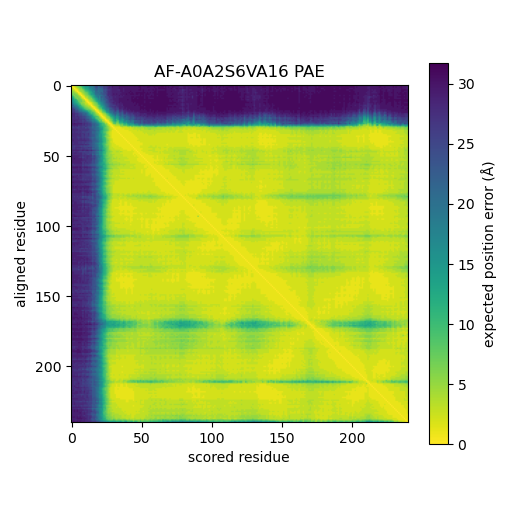 -5.471 1.209 15.738 1.00 98.44 86 GLY A O 1
ATOM 650 N N . ASP A 1 87 ? -7.668 0.887 16.046 1.00 98.56 87 ASP A N 1
ATOM 651 C CA . ASP A 1 87 ? -7.794 -0.305 15.201 1.00 98.56 87 ASP A CA 1
ATOM 652 C C . ASP A 1 87 ? -7.305 -0.032 13.765 1.00 98.56 87 ASP A C 1
ATOM 654 O O . ASP A 1 87 ? -6.417 -0.719 13.274 1.00 98.56 87 ASP A O 1
ATOM 658 N N . LEU A 1 88 ? -7.771 1.038 13.110 1.00 98.75 88 LEU A N 1
ATOM 659 C CA . LEU A 1 88 ? -7.256 1.432 11.790 1.00 98.75 88 LEU A CA 1
ATOM 660 C C . LEU A 1 88 ? -5.728 1.636 11.795 1.00 98.75 88 LEU A C 1
ATOM 662 O O . LEU A 1 88 ? -5.028 1.129 10.916 1.00 98.75 88 LEU A O 1
ATOM 666 N N . LEU A 1 89 ? -5.213 2.349 12.800 1.00 98.62 89 LEU A N 1
ATOM 667 C CA . LEU A 1 89 ? -3.788 2.643 12.927 1.00 98.62 89 LEU A CA 1
ATOM 668 C C . LEU A 1 89 ? -2.951 1.385 13.214 1.00 98.62 89 LEU A C 1
ATOM 670 O O . LEU A 1 89 ? -1.801 1.306 12.789 1.00 98.62 89 LEU A O 1
ATOM 674 N N . PHE A 1 90 ? -3.523 0.382 13.886 1.00 98.44 90 PHE A N 1
ATOM 675 C CA . PHE A 1 90 ? -2.908 -0.932 14.077 1.00 98.44 90 PHE A CA 1
ATOM 676 C C . PHE A 1 90 ? -2.597 -1.595 12.732 1.00 98.44 90 PHE A C 1
ATOM 678 O O . PHE A 1 90 ? -1.465 -2.006 12.497 1.00 98.44 90 PHE A O 1
ATOM 685 N N . GLY A 1 91 ? -3.580 -1.631 11.827 1.00 98.12 91 GLY A N 1
ATOM 686 C CA . GLY A 1 91 ? -3.400 -2.149 10.468 1.00 98.12 91 GLY A CA 1
ATOM 687 C C . GLY A 1 91 ? -2.365 -1.372 9.662 1.00 98.12 91 GLY A C 1
ATOM 688 O O . GLY A 1 91 ? -1.500 -1.956 9.010 1.00 98.12 91 GLY A O 1
ATOM 689 N N . PHE A 1 92 ? -2.423 -0.043 9.750 1.00 98.62 92 PHE A N 1
ATOM 690 C CA . PHE A 1 92 ? -1.448 0.835 9.109 1.00 98.62 92 PHE A CA 1
ATOM 691 C C . PHE A 1 92 ? -0.020 0.590 9.604 1.00 98.62 92 PHE A C 1
ATOM 693 O O . PHE A 1 92 ? 0.900 0.536 8.796 1.00 98.62 92 PHE A O 1
ATOM 700 N N . SER A 1 93 ? 0.161 0.358 10.907 1.00 98.44 93 SER A N 1
ATOM 701 C CA . SER A 1 93 ? 1.478 0.088 11.499 1.00 98.44 93 SER A CA 1
ATOM 702 C C . SER A 1 93 ? 2.157 -1.131 10.869 1.00 98.44 93 SER A C 1
ATOM 704 O O . SER A 1 93 ? 3.373 -1.134 10.716 1.00 98.44 93 SER A O 1
ATOM 706 N N . TRP A 1 94 ? 1.390 -2.149 10.466 1.00 98.06 94 TRP A N 1
ATOM 707 C CA . TRP A 1 94 ? 1.937 -3.307 9.754 1.00 98.06 94 TRP A CA 1
ATOM 708 C C . TRP A 1 94 ? 2.395 -2.986 8.336 1.00 98.06 94 TRP A C 1
ATOM 710 O O . TRP A 1 94 ? 3.430 -3.490 7.911 1.00 98.06 94 TRP A O 1
ATOM 720 N N . SER A 1 95 ? 1.656 -2.125 7.635 1.00 97.56 95 SER A N 1
ATOM 721 C CA . SER A 1 95 ? 2.030 -1.680 6.285 1.00 97.56 95 SER A CA 1
ATOM 722 C C . SER A 1 95 ? 3.282 -0.796 6.344 1.00 97.56 95 SER A C 1
ATOM 724 O O . SER A 1 95 ? 4.227 -1.009 5.597 1.00 97.56 95 SER A O 1
ATOM 726 N N . TRP A 1 96 ? 3.347 0.117 7.321 1.00 98.50 96 TRP A N 1
ATOM 727 C CA . TRP A 1 96 ? 4.537 0.931 7.593 1.00 98.50 96 TRP A CA 1
ATOM 728 C C . TRP A 1 96 ? 5.748 0.071 7.981 1.00 98.50 96 TRP A C 1
ATOM 730 O O . TRP A 1 96 ? 6.862 0.318 7.536 1.00 98.50 96 TRP A O 1
ATOM 740 N N . LEU A 1 97 ? 5.563 -0.975 8.797 1.00 98.25 97 LEU A N 1
ATOM 741 C CA . LEU A 1 97 ? 6.658 -1.888 9.135 1.00 98.25 97 LEU A CA 1
ATOM 742 C C . LEU A 1 97 ? 7.255 -2.521 7.875 1.00 98.25 97 LEU A C 1
ATOM 744 O O . LEU A 1 97 ? 8.476 -2.539 7.716 1.00 98.25 97 LEU A O 1
ATOM 748 N N . ALA A 1 98 ? 6.397 -3.050 7.003 1.00 97.75 98 ALA A N 1
ATOM 749 C CA . ALA A 1 98 ? 6.825 -3.675 5.763 1.00 97.75 98 ALA A CA 1
ATOM 750 C C . ALA A 1 98 ? 7.532 -2.679 4.838 1.00 97.75 98 ALA A C 1
ATOM 752 O O . ALA A 1 98 ? 8.661 -2.949 4.418 1.00 97.75 98 ALA A O 1
ATOM 753 N N . GLY A 1 99 ? 6.933 -1.504 4.625 1.00 97.00 99 GLY A N 1
ATOM 754 C CA . GLY A 1 99 ? 7.525 -0.428 3.838 1.00 97.00 99 GLY A CA 1
ATOM 755 C C . GLY A 1 99 ? 8.899 -0.021 4.373 1.00 97.00 99 GLY A C 1
ATOM 756 O O . GLY A 1 99 ? 9.882 0.013 3.630 1.00 97.00 99 GLY A O 1
ATOM 757 N N . SER A 1 100 ? 9.012 0.183 5.683 1.00 98.00 100 SER A N 1
ATOM 758 C CA . SER A 1 100 ? 10.267 0.529 6.347 1.00 98.00 100 SER A CA 1
ATOM 759 C C . SER A 1 100 ? 11.343 -0.553 6.205 1.00 98.00 100 SER A C 1
ATOM 761 O O . SER A 1 100 ? 12.502 -0.229 5.937 1.00 98.00 100 SER A O 1
ATOM 763 N N . LEU A 1 101 ? 10.990 -1.835 6.344 1.00 98.00 101 LEU A N 1
ATOM 764 C CA . LEU A 1 101 ? 11.932 -2.948 6.183 1.00 98.00 101 LEU A CA 1
ATOM 765 C C . LEU A 1 101 ? 12.393 -3.101 4.732 1.00 98.00 101 LEU A C 1
ATOM 767 O O . LEU A 1 101 ? 13.599 -3.164 4.465 1.00 98.00 101 LEU A O 1
ATOM 771 N N . TYR A 1 102 ? 11.447 -3.146 3.794 1.00 97.75 102 TYR A N 1
ATOM 772 C CA . TYR A 1 102 ? 11.758 -3.365 2.393 1.00 97.75 102 TYR A CA 1
ATOM 773 C C . TYR A 1 102 ? 12.520 -2.174 1.811 1.00 97.75 102 TYR A C 1
ATOM 775 O O . TYR A 1 102 ? 13.662 -2.321 1.370 1.00 97.75 102 TYR A O 1
ATOM 783 N N . TRP A 1 103 ? 11.950 -0.971 1.876 1.00 96.25 103 TRP A N 1
ATOM 784 C CA . TRP A 1 103 ? 12.547 0.207 1.249 1.00 96.25 103 TRP A CA 1
ATOM 785 C C . TRP A 1 103 ? 13.808 0.710 1.963 1.00 96.25 103 TRP A C 1
ATOM 787 O O . TRP A 1 103 ? 14.655 1.355 1.332 1.00 96.25 103 TRP A O 1
ATOM 797 N N . GLY A 1 104 ? 13.962 0.399 3.253 1.00 96.12 104 GLY A N 1
ATOM 798 C CA . GLY A 1 104 ? 15.149 0.746 4.031 1.00 96.12 104 GLY A CA 1
ATOM 799 C C . GLY A 1 104 ? 16.367 -0.121 3.708 1.00 96.12 104 GLY A C 1
ATOM 800 O O . GLY A 1 104 ? 17.464 0.416 3.553 1.00 96.12 104 GLY A O 1
ATOM 801 N N . TRP A 1 105 ? 16.188 -1.441 3.564 1.00 95.94 105 TRP A N 1
ATOM 802 C CA . TRP A 1 105 ? 17.318 -2.381 3.469 1.00 95.94 105 TRP A CA 1
ATOM 803 C C . TRP A 1 105 ? 17.245 -3.382 2.314 1.00 95.94 105 TRP A C 1
ATOM 805 O O . TRP A 1 105 ? 18.290 -3.768 1.793 1.00 95.94 105 TRP A O 1
ATOM 815 N N . LEU A 1 106 ? 16.050 -3.808 1.898 1.00 96.38 106 LEU A N 1
ATOM 816 C CA . LEU A 1 106 ? 15.868 -4.926 0.958 1.00 96.38 106 LEU A CA 1
ATOM 817 C C . LEU A 1 106 ? 15.501 -4.494 -0.471 1.00 96.38 106 LEU A C 1
ATOM 819 O O . LEU A 1 106 ? 15.434 -5.338 -1.359 1.00 96.38 106 LEU A O 1
ATOM 823 N N . ARG A 1 107 ? 15.342 -3.186 -0.717 1.00 93.88 107 ARG A N 1
ATOM 824 C CA . ARG A 1 107 ? 14.921 -2.592 -2.002 1.00 93.88 107 ARG A CA 1
ATOM 825 C C . ARG A 1 107 ? 15.746 -2.990 -3.226 1.00 93.88 107 ARG A C 1
ATOM 827 O O . ARG A 1 107 ? 15.316 -2.760 -4.349 1.00 93.88 107 ARG A O 1
ATOM 834 N N . TRP A 1 108 ? 16.941 -3.533 -3.018 1.00 91.44 108 TRP A N 1
ATOM 835 C CA . TRP A 1 108 ? 17.838 -3.986 -4.080 1.00 91.44 108 TRP A CA 1
ATOM 836 C C . TRP A 1 108 ? 17.300 -5.203 -4.837 1.00 91.44 108 TRP A C 1
ATOM 838 O O . TRP A 1 108 ? 17.678 -5.409 -5.989 1.00 91.44 108 TRP A O 1
ATOM 848 N N . GLU A 1 109 ? 16.425 -5.993 -4.209 1.00 95.62 109 GLU A N 1
ATOM 849 C CA . GLU A 1 109 ? 15.842 -7.193 -4.801 1.00 95.62 109 GLU A CA 1
ATOM 850 C C . GLU A 1 109 ? 14.305 -7.102 -4.829 1.00 95.62 109 GLU A C 1
ATOM 852 O O . GLU A 1 109 ? 13.661 -7.404 -3.821 1.00 95.62 109 GLU A O 1
ATOM 857 N N . PRO A 1 110 ? 13.698 -6.725 -5.973 1.00 96.00 110 PRO A N 1
ATOM 858 C CA . PRO A 1 110 ? 12.246 -6.583 -6.110 1.00 96.00 110 PRO A CA 1
ATOM 859 C C . PRO A 1 110 ? 11.442 -7.826 -5.743 1.00 96.00 110 PRO A C 1
ATOM 861 O O . PRO A 1 110 ? 10.336 -7.710 -5.225 1.00 96.00 110 PRO A O 1
ATOM 864 N N . PHE A 1 111 ? 12.006 -9.023 -5.926 1.00 96.06 111 PHE A N 1
ATOM 865 C CA . PHE A 1 111 ? 11.326 -10.264 -5.546 1.00 96.06 111 PHE A CA 1
ATOM 866 C C . PHE A 1 111 ? 11.075 -10.392 -4.032 1.00 96.06 111 PHE A C 1
ATOM 868 O O . PHE A 1 111 ? 10.232 -11.188 -3.621 1.00 96.06 111 PHE A O 1
ATOM 875 N N . LEU A 1 112 ? 11.776 -9.617 -3.195 1.00 97.50 112 LEU A N 1
ATOM 876 C CA . LEU A 1 112 ? 11.546 -9.578 -1.748 1.00 97.50 112 LEU A CA 1
ATOM 877 C C . LEU A 1 112 ? 10.412 -8.633 -1.338 1.00 97.50 112 LEU A C 1
ATOM 879 O O . LEU A 1 112 ? 9.975 -8.721 -0.193 1.00 97.50 112 LEU A O 1
ATOM 883 N N . HIS A 1 113 ? 9.916 -7.776 -2.236 1.00 97.81 113 HIS A N 1
ATOM 884 C CA . HIS A 1 113 ? 8.879 -6.790 -1.923 1.00 97.81 113 HIS A CA 1
ATOM 885 C C . HIS A 1 113 ? 7.625 -7.452 -1.350 1.00 97.81 113 HIS A C 1
ATOM 887 O O . HIS A 1 113 ? 7.312 -7.278 -0.172 1.00 97.81 113 HIS A O 1
ATOM 893 N N . LEU A 1 114 ? 6.972 -8.304 -2.141 1.00 97.94 114 LEU A N 1
ATOM 894 C CA . LEU A 1 114 ? 5.745 -8.969 -1.723 1.00 97.94 114 LEU A CA 1
ATOM 895 C C . LEU A 1 114 ? 5.905 -9.851 -0.462 1.00 97.94 114 LEU A C 1
ATOM 897 O O . LEU A 1 114 ? 5.059 -9.754 0.431 1.00 97.94 114 LEU A O 1
ATOM 901 N N . PRO A 1 115 ? 6.954 -10.689 -0.314 1.00 98.12 115 PRO A N 1
ATOM 902 C CA . PRO A 1 115 ? 7.186 -11.421 0.931 1.00 98.12 115 PRO A CA 1
ATOM 903 C C . PRO A 1 115 ? 7.309 -10.526 2.170 1.00 98.12 115 PRO A C 1
ATOM 905 O O . PRO A 1 115 ? 6.797 -10.892 3.228 1.00 98.12 115 PRO A O 1
ATOM 908 N N . VAL A 1 116 ? 7.967 -9.367 2.052 1.00 98.38 116 VAL A N 1
ATOM 909 C CA . VAL A 1 116 ? 8.136 -8.423 3.168 1.00 98.38 116 VAL A CA 1
ATOM 910 C C . VAL A 1 116 ? 6.819 -7.715 3.495 1.00 98.38 116 VAL A C 1
ATOM 912 O O . VAL A 1 116 ? 6.463 -7.587 4.663 1.00 98.38 116 VAL A O 1
ATOM 915 N N . GLU A 1 117 ? 6.041 -7.340 2.486 1.00 98.19 117 GLU A N 1
ATOM 916 C CA . GLU A 1 117 ? 4.689 -6.788 2.650 1.00 98.19 117 GLU A CA 1
ATOM 917 C C . GLU A 1 117 ? 3.732 -7.782 3.325 1.00 98.19 117 GLU A C 1
ATOM 919 O O . GLU A 1 117 ? 2.863 -7.401 4.113 1.00 98.19 117 GLU A O 1
ATOM 924 N N . ALA A 1 118 ? 3.950 -9.084 3.123 1.00 98.25 118 ALA A N 1
ATOM 925 C CA . ALA A 1 118 ? 3.158 -10.156 3.718 1.00 98.25 118 ALA A CA 1
ATOM 926 C C . ALA A 1 118 ? 3.589 -10.582 5.141 1.00 98.25 118 ALA A C 1
ATOM 928 O O . ALA A 1 118 ? 2.958 -11.477 5.709 1.00 98.25 118 ALA A O 1
ATOM 929 N N . ILE A 1 119 ? 4.611 -9.977 5.764 1.00 97.81 119 ILE A N 1
ATOM 930 C CA . ILE A 1 119 ? 5.140 -10.452 7.068 1.00 97.81 119 ILE A CA 1
ATOM 931 C C . ILE A 1 119 ? 4.096 -10.449 8.188 1.00 97.81 119 ILE A C 1
ATOM 933 O O . ILE A 1 119 ? 4.133 -11.297 9.081 1.00 97.81 119 ILE A O 1
ATOM 937 N N . ALA A 1 120 ? 3.158 -9.501 8.152 1.00 97.25 120 ALA A N 1
ATOM 938 C CA . ALA A 1 120 ? 2.124 -9.354 9.167 1.00 97.25 120 ALA A CA 1
ATOM 939 C C . ALA A 1 120 ? 0.866 -10.177 8.851 1.00 97.25 120 ALA A C 1
ATOM 941 O O . ALA A 1 120 ? -0.027 -10.279 9.693 1.00 97.25 120 ALA A O 1
ATOM 942 N N . LEU A 1 121 ? 0.794 -10.819 7.680 1.00 98.19 121 LEU A N 1
ATOM 943 C CA . LEU A 1 121 ? -0.360 -11.604 7.251 1.00 98.19 121 LEU A CA 1
ATOM 944 C C . LEU A 1 121 ? -0.732 -12.731 8.229 1.00 98.19 121 LEU A C 1
ATOM 946 O O . LEU A 1 121 ? -1.918 -12.834 8.552 1.00 98.19 121 LEU A O 1
ATOM 950 N N . PRO A 1 122 ? 0.207 -13.531 8.778 1.00 97.75 122 PRO A N 1
ATOM 951 C CA . PRO A 1 122 ? -0.140 -14.541 9.778 1.00 97.75 122 PRO A CA 1
ATOM 952 C C . PRO A 1 122 ? -0.803 -13.937 11.024 1.00 97.75 122 PRO A C 1
ATOM 954 O O . PRO A 1 122 ? -1.778 -14.489 11.540 1.00 97.75 122 PRO A O 1
ATOM 957 N N . PHE A 1 123 ? -0.323 -12.774 11.476 1.00 95.75 123 PHE A N 1
ATOM 958 C CA . PHE A 1 123 ? -0.897 -12.057 12.615 1.00 95.75 123 PHE A CA 1
ATOM 959 C C . PHE A 1 123 ? -2.284 -11.504 12.288 1.00 95.75 123 PHE A C 1
ATOM 961 O O . PHE A 1 123 ? -3.211 -11.685 13.077 1.00 95.75 123 PHE A O 1
ATOM 968 N N . ALA A 1 124 ? -2.456 -10.905 11.108 1.00 97.06 124 ALA A N 1
ATOM 969 C CA . ALA A 1 124 ? -3.748 -10.402 10.659 1.00 97.06 124 ALA A CA 1
ATOM 970 C C . ALA A 1 124 ? -4.794 -11.525 10.584 1.00 97.06 124 ALA A C 1
ATOM 972 O O . ALA A 1 124 ? -5.898 -11.374 11.106 1.00 97.06 124 ALA A O 1
ATOM 973 N N . ILE A 1 125 ? -4.435 -12.686 10.022 1.00 97.94 125 ILE A N 1
ATOM 974 C CA . ILE A 1 125 ? -5.310 -13.867 9.971 1.00 97.94 125 ILE A CA 1
ATOM 975 C C . ILE A 1 125 ? -5.694 -14.318 11.385 1.00 97.94 125 ILE A C 1
ATOM 977 O O . ILE A 1 125 ? -6.878 -14.526 11.659 1.00 97.94 125 ILE A O 1
ATOM 981 N N . PHE A 1 126 ? -4.724 -14.427 12.296 1.00 97.94 126 PHE A N 1
ATOM 982 C CA . PHE A 1 126 ? -4.984 -14.810 13.684 1.00 97.94 126 PHE A CA 1
ATOM 983 C C . PHE A 1 126 ? -5.947 -13.836 14.386 1.00 97.94 126 PHE A C 1
ATOM 985 O O . PHE A 1 126 ? -6.895 -14.264 15.049 1.00 97.94 126 PHE A O 1
ATOM 992 N N . CYS A 1 127 ? -5.760 -12.527 14.211 1.00 97.00 127 CYS A N 1
ATOM 993 C CA . CYS A 1 127 ? -6.645 -11.507 14.770 1.00 97.00 127 CYS A CA 1
ATOM 994 C C . CYS A 1 127 ? -8.067 -11.583 14.191 1.00 97.00 127 CYS A C 1
ATOM 996 O O . CYS A 1 127 ? -9.043 -11.536 14.945 1.00 97.00 127 CYS A O 1
ATOM 998 N N . LEU A 1 128 ? -8.198 -11.767 12.874 1.00 97.00 128 LEU A N 1
ATOM 999 C CA . LEU A 1 128 ? -9.492 -11.895 12.199 1.00 97.00 128 LEU A CA 1
ATOM 1000 C C . LEU A 1 128 ? -10.267 -13.134 12.659 1.00 97.00 128 LEU A C 1
ATOM 1002 O O . LEU A 1 128 ? -11.466 -13.038 12.911 1.00 97.00 128 LEU A O 1
ATOM 1006 N N . GLN A 1 129 ? -9.590 -14.269 12.868 1.00 97.19 129 GLN A N 1
ATOM 1007 C CA . GLN A 1 129 ? -10.203 -15.479 13.438 1.00 97.19 129 GLN A CA 1
ATOM 1008 C C . GLN A 1 129 ? -10.786 -15.244 14.840 1.00 97.19 129 GLN A C 1
ATOM 1010 O O . GLN A 1 129 ? -11.729 -15.919 15.251 1.00 97.19 129 GLN A O 1
ATOM 1015 N N . ARG A 1 130 ? -10.246 -14.270 15.579 1.00 96.75 130 ARG A N 1
ATOM 1016 C CA . ARG A 1 130 ? -10.717 -13.862 16.909 1.00 96.75 130 ARG A CA 1
ATOM 1017 C C . ARG A 1 130 ? -11.707 -12.694 16.872 1.00 96.75 130 ARG A C 1
ATOM 1019 O O . ARG A 1 130 ? -12.114 -12.233 17.934 1.00 96.75 130 ARG A O 1
ATOM 1026 N N . ASN A 1 131 ? -12.104 -12.220 15.687 1.00 96.06 131 ASN A N 1
ATOM 1027 C CA . ASN A 1 131 ? -12.896 -10.999 15.493 1.00 96.06 131 ASN A CA 1
ATOM 1028 C C . ASN A 1 131 ? -12.276 -9.755 16.159 1.00 96.06 131 ASN A C 1
ATOM 1030 O O . ASN A 1 131 ? -12.989 -8.848 16.592 1.00 96.06 131 ASN A O 1
ATOM 1034 N N . TRP A 1 132 ? -10.947 -9.708 16.254 1.00 97.00 132 TRP A N 1
ATOM 1035 C CA . TRP A 1 132 ? -10.219 -8.615 16.884 1.00 97.00 132 TRP A CA 1
ATOM 1036 C C . TRP A 1 132 ? -9.553 -7.728 15.832 1.00 97.00 132 TRP A C 1
ATOM 1038 O O . TRP A 1 132 ? -9.013 -8.220 14.842 1.00 97.00 132 TRP A O 1
ATOM 1048 N N . GLY A 1 133 ? -9.594 -6.411 16.043 1.00 96.62 133 GLY A N 1
ATOM 1049 C CA . GLY A 1 133 ? -8.958 -5.446 15.145 1.00 96.62 133 GLY A CA 1
ATOM 1050 C C . GLY A 1 133 ? -9.489 -5.508 13.706 1.00 96.62 133 GLY A C 1
ATOM 1051 O O . GLY A 1 133 ? -8.713 -5.537 12.752 1.00 96.62 133 GLY A O 1
ATOM 1052 N N . LEU A 1 134 ? -10.807 -5.661 13.523 1.00 97.88 134 LEU A N 1
ATOM 1053 C CA . LEU A 1 134 ? -11.384 -5.892 12.195 1.00 97.88 134 LEU A CA 1
ATOM 1054 C C . LEU A 1 134 ? -11.082 -4.738 11.231 1.00 97.88 134 LEU A C 1
ATOM 1056 O O . LEU A 1 134 ? -10.845 -4.989 10.056 1.00 97.88 134 LEU A O 1
ATOM 1060 N N . ILE A 1 135 ? -11.092 -3.484 11.691 1.00 98.50 135 ILE A N 1
ATOM 1061 C CA . ILE A 1 135 ? -10.903 -2.332 10.799 1.00 98.50 135 ILE A CA 1
ATOM 1062 C C . ILE A 1 135 ? -9.461 -2.291 10.284 1.00 98.50 135 ILE A C 1
ATOM 1064 O O . ILE A 1 135 ? -9.253 -2.198 9.075 1.00 98.50 135 ILE A O 1
ATOM 1068 N N . GLY A 1 136 ? -8.478 -2.408 11.175 1.00 98.38 136 GLY A N 1
ATOM 1069 C CA . GLY A 1 136 ? -7.061 -2.403 10.830 1.00 98.38 136 GLY A CA 1
ATOM 1070 C C . GLY A 1 136 ? -6.645 -3.613 10.014 1.00 98.38 136 GLY A C 1
ATOM 1071 O O . GLY A 1 136 ? -5.946 -3.476 9.017 1.00 98.38 136 GLY A O 1
ATOM 1072 N N . ASN A 1 137 ? -7.103 -4.809 10.377 1.00 98.44 137 ASN A N 1
ATOM 1073 C CA . ASN A 1 137 ? -6.723 -6.001 9.623 1.00 98.44 137 ASN A CA 1
ATOM 1074 C C . ASN A 1 137 ? -7.305 -5.983 8.202 1.00 98.44 137 ASN A C 1
ATOM 1076 O O . ASN A 1 137 ? -6.608 -6.346 7.262 1.00 98.44 137 ASN A O 1
ATOM 1080 N N . PHE A 1 138 ? -8.531 -5.485 8.004 1.00 98.69 138 PHE A N 1
ATOM 1081 C CA . PHE A 1 138 ? -9.074 -5.286 6.655 1.00 98.69 138 PHE A CA 1
ATOM 1082 C C . PHE A 1 138 ? -8.401 -4.130 5.899 1.00 98.69 138 PHE A C 1
ATOM 1084 O O . PHE A 1 138 ? -8.257 -4.228 4.684 1.00 98.69 138 PHE A O 1
ATOM 1091 N N . PHE A 1 139 ? -7.947 -3.069 6.579 1.00 98.75 139 PHE A N 1
ATOM 1092 C CA . PHE A 1 139 ? -7.070 -2.061 5.968 1.00 98.75 139 PHE A CA 1
ATOM 1093 C C . PHE A 1 139 ? -5.803 -2.713 5.403 1.00 98.75 139 PHE A C 1
ATOM 1095 O O . PHE A 1 139 ? -5.523 -2.587 4.213 1.00 98.75 139 PHE A O 1
ATOM 1102 N N . TYR A 1 140 ? -5.081 -3.450 6.252 1.00 98.69 140 TYR A N 1
ATOM 1103 C CA . TYR A 1 140 ? -3.829 -4.112 5.895 1.00 98.69 140 TYR A CA 1
ATOM 1104 C C . TYR A 1 140 ? -4.028 -5.102 4.742 1.00 98.69 140 TYR A C 1
ATOM 1106 O O . TYR A 1 140 ? -3.282 -5.062 3.771 1.00 98.69 140 TYR A O 1
ATOM 1114 N N . LEU A 1 141 ? -5.077 -5.932 4.791 1.00 98.69 141 LEU A N 1
ATOM 1115 C CA . LEU A 1 141 ? -5.398 -6.854 3.697 1.00 98.69 141 LEU A CA 1
ATOM 1116 C C . LEU A 1 141 ? -5.719 -6.130 2.385 1.00 98.69 141 LEU A C 1
ATOM 1118 O O . LEU A 1 141 ? -5.343 -6.619 1.325 1.00 98.69 141 LEU A O 1
ATOM 1122 N N . GLY A 1 142 ? -6.410 -4.989 2.443 1.00 98.56 142 GLY A N 1
ATOM 1123 C CA . GLY A 1 142 ? -6.692 -4.181 1.258 1.00 98.56 142 GLY A CA 1
ATOM 1124 C C . GLY A 1 142 ? -5.420 -3.592 0.651 1.00 98.56 142 GLY A C 1
ATOM 1125 O O . GLY A 1 142 ? -5.221 -3.693 -0.556 1.00 98.56 142 GLY A O 1
ATOM 1126 N N . SER A 1 143 ? -4.533 -3.057 1.495 1.00 98.38 143 SER A N 1
ATOM 1127 C CA . SER A 1 143 ? -3.224 -2.543 1.075 1.00 98.38 143 SER A CA 1
ATOM 1128 C C . SER A 1 143 ? -2.363 -3.647 0.458 1.00 98.38 143 SER A C 1
ATOM 1130 O O . SER A 1 143 ? -1.881 -3.495 -0.659 1.00 98.38 143 SER A O 1
ATOM 1132 N N . LEU A 1 144 ? -2.246 -4.796 1.136 1.00 98.62 144 LEU A N 1
ATOM 1133 C CA . LEU A 1 144 ? -1.486 -5.950 0.655 1.00 98.62 144 LEU A CA 1
ATOM 1134 C C . LEU A 1 144 ? -2.049 -6.494 -0.662 1.00 98.62 144 LEU A C 1
ATOM 1136 O O . LEU A 1 144 ? -1.284 -6.852 -1.551 1.00 98.62 144 LEU A O 1
ATOM 1140 N N . PHE A 1 145 ? -3.375 -6.548 -0.815 1.00 98.75 145 PHE A N 1
ATOM 1141 C CA . PHE A 1 145 ? -3.998 -6.954 -2.075 1.00 98.75 145 PHE A CA 1
ATOM 1142 C C . PHE A 1 145 ? -3.645 -5.993 -3.214 1.00 98.75 145 PHE A C 1
ATOM 1144 O O . PHE A 1 145 ? -3.304 -6.448 -4.304 1.00 98.75 145 PHE A O 1
ATOM 1151 N N . GLY A 1 146 ? -3.684 -4.684 -2.953 1.00 98.25 146 GLY A N 1
ATOM 1152 C CA . GLY A 1 146 ? -3.198 -3.669 -3.882 1.00 98.25 146 GLY A CA 1
ATOM 1153 C C . GLY A 1 146 ? -1.761 -3.944 -4.318 1.00 98.25 146 GLY A C 1
ATOM 1154 O O . GLY A 1 146 ? -1.503 -4.097 -5.509 1.00 98.25 146 GLY A O 1
ATOM 1155 N N . THR A 1 147 ? -0.861 -4.134 -3.352 1.00 97.75 147 THR A N 1
ATOM 1156 C CA . THR A 1 147 ? 0.544 -4.480 -3.601 1.00 97.75 147 THR A CA 1
ATOM 1157 C C . THR A 1 147 ? 0.702 -5.746 -4.438 1.00 97.75 147 THR A C 1
ATOM 1159 O O . THR A 1 147 ? 1.462 -5.745 -5.398 1.00 97.75 147 THR A O 1
ATOM 1162 N N . VAL A 1 148 ? -0.036 -6.820 -4.132 1.00 98.56 148 VAL A N 1
ATOM 1163 C CA . VAL A 1 148 ? -0.014 -8.064 -4.925 1.00 98.56 148 VAL A CA 1
ATOM 1164 C C . VAL A 1 148 ? -0.360 -7.787 -6.386 1.00 98.56 148 VAL A C 1
ATOM 1166 O O . VAL A 1 148 ? 0.285 -8.326 -7.283 1.00 98.56 148 VAL A O 1
ATOM 1169 N N . VAL A 1 149 ? -1.388 -6.974 -6.634 1.00 98.56 149 VAL A N 1
ATOM 1170 C CA . VAL A 1 149 ? -1.841 -6.663 -7.992 1.00 98.56 149 VAL A CA 1
ATOM 1171 C C . VAL A 1 149 ? -0.818 -5.799 -8.731 1.00 98.56 149 VAL A C 1
ATOM 1173 O O . VAL A 1 149 ? -0.506 -6.098 -9.886 1.00 98.56 149 VAL A O 1
ATOM 1176 N N . THR A 1 150 ? -0.263 -4.777 -8.079 1.00 97.06 150 THR A N 1
ATOM 1177 C CA . THR A 1 150 ? 0.780 -3.929 -8.667 1.00 97.06 150 THR A CA 1
ATOM 1178 C C . THR A 1 150 ? 2.051 -4.738 -8.944 1.00 97.06 150 THR A C 1
ATOM 1180 O O . THR A 1 150 ? 2.562 -4.701 -10.059 1.00 97.06 150 THR A O 1
ATOM 1183 N N . ASP A 1 151 ? 2.520 -5.569 -8.013 1.00 97.62 151 ASP A N 1
ATOM 1184 C CA . ASP A 1 151 ? 3.686 -6.435 -8.233 1.00 97.62 151 ASP A CA 1
ATOM 1185 C C . ASP A 1 151 ? 3.448 -7.432 -9.374 1.00 97.62 151 ASP A C 1
ATOM 1187 O O . ASP A 1 151 ? 4.315 -7.626 -10.227 1.00 97.62 151 ASP A O 1
ATOM 1191 N N . LEU A 1 152 ? 2.253 -8.030 -9.446 1.00 98.25 152 LEU A N 1
ATOM 1192 C CA . LEU A 1 152 ? 1.874 -8.909 -10.552 1.00 98.25 152 LEU A CA 1
ATOM 1193 C C . LEU A 1 152 ? 1.970 -8.191 -11.904 1.00 98.25 152 LEU A C 1
ATOM 1195 O O . LEU A 1 152 ? 2.468 -8.778 -12.866 1.00 98.25 152 LEU A O 1
ATOM 1199 N N . TYR A 1 153 ? 1.549 -6.927 -11.982 1.00 98.25 153 TYR A N 1
ATOM 1200 C CA . TYR A 1 153 ? 1.723 -6.116 -13.187 1.00 98.25 153 TYR A CA 1
ATOM 1201 C C . TYR A 1 153 ? 3.204 -5.967 -13.557 1.00 98.25 153 TYR A C 1
ATOM 1203 O O . TYR A 1 153 ? 3.577 -6.190 -14.710 1.00 98.25 153 TYR A O 1
ATOM 1211 N N . PHE A 1 154 ? 4.063 -5.667 -12.578 1.00 97.50 154 PHE A N 1
ATOM 1212 C CA . PHE A 1 154 ? 5.502 -5.523 -12.805 1.00 97.50 154 PHE A CA 1
ATOM 1213 C C . PHE A 1 154 ? 6.144 -6.815 -13.318 1.00 97.50 154 PHE A C 1
ATOM 1215 O O . PHE A 1 154 ? 7.030 -6.751 -14.172 1.00 97.50 154 PHE A O 1
ATOM 1222 N N . TYR A 1 155 ? 5.683 -7.978 -12.853 1.00 97.00 155 TYR A N 1
ATOM 1223 C CA . TYR A 1 155 ? 6.131 -9.270 -13.376 1.00 97.00 155 TYR A CA 1
ATOM 1224 C C . TYR A 1 155 ? 5.649 -9.528 -14.804 1.00 97.00 155 TYR A C 1
ATOM 1226 O O . TYR A 1 155 ? 6.434 -9.952 -15.648 1.00 97.00 155 TYR A O 1
ATOM 1234 N N . LEU A 1 156 ? 4.370 -9.278 -15.090 1.00 97.69 156 LEU A N 1
ATOM 1235 C CA . LEU A 1 156 ? 3.771 -9.582 -16.393 1.00 97.69 156 LEU A CA 1
ATOM 1236 C C . LEU A 1 156 ? 4.283 -8.674 -17.517 1.00 97.69 156 LEU A C 1
ATOM 1238 O O . LEU A 1 156 ? 4.315 -9.104 -18.669 1.00 97.69 156 LEU A O 1
ATOM 1242 N N . VAL A 1 157 ? 4.664 -7.437 -17.189 1.00 97.50 157 VAL A N 1
ATOM 1243 C CA . VAL A 1 157 ? 5.097 -6.400 -18.145 1.00 97.50 157 VAL A CA 1
ATOM 1244 C C . VAL A 1 157 ? 6.622 -6.210 -18.142 1.00 97.50 157 VAL A C 1
ATOM 1246 O O . VAL A 1 157 ? 7.134 -5.281 -18.753 1.00 97.50 157 VAL A O 1
ATOM 1249 N N . ASP A 1 158 ? 7.359 -7.111 -17.485 1.00 96.50 158 ASP A N 1
ATOM 1250 C CA . ASP A 1 158 ? 8.828 -7.107 -17.435 1.00 96.50 158 ASP A CA 1
ATOM 1251 C C . ASP A 1 158 ? 9.424 -5.777 -16.927 1.00 96.50 158 ASP A C 1
ATOM 1253 O O . ASP A 1 158 ? 10.386 -5.238 -17.468 1.00 96.50 158 ASP A O 1
ATOM 1257 N N . LEU A 1 159 ? 8.837 -5.225 -15.856 1.00 97.06 159 LEU A N 1
ATOM 1258 C CA . LEU A 1 159 ? 9.304 -3.987 -15.209 1.00 97.06 159 LEU A CA 1
ATOM 1259 C C . LEU A 1 159 ? 10.328 -4.240 -14.091 1.00 97.06 159 LEU A C 1
ATOM 1261 O O . LEU A 1 159 ? 10.969 -3.308 -13.601 1.00 97.06 159 LEU A O 1
ATOM 1265 N N . ILE A 1 160 ? 10.506 -5.495 -13.671 1.00 97.00 160 ILE A N 1
ATOM 1266 C CA . ILE A 1 160 ? 11.457 -5.882 -12.617 1.00 97.00 160 ILE A CA 1
ATOM 1267 C C . ILE A 1 160 ? 12.911 -5.496 -12.950 1.00 97.00 160 ILE A C 1
ATOM 1269 O O . ILE A 1 160 ? 13.601 -4.993 -12.054 1.00 97.00 160 ILE A O 1
ATOM 1273 N N . PRO A 1 161 ? 13.417 -5.665 -14.191 1.00 96.31 161 PRO A N 1
ATOM 1274 C CA . PRO A 1 161 ? 14.756 -5.195 -14.547 1.00 96.31 161 PRO A CA 1
ATOM 1275 C C . PRO A 1 161 ? 14.921 -3.681 -14.356 1.00 96.31 161 PRO A C 1
ATOM 1277 O O . PRO A 1 161 ? 15.921 -3.243 -13.784 1.00 96.31 161 PRO A O 1
ATOM 1280 N N . HIS A 1 162 ? 13.928 -2.885 -14.763 1.00 95.81 162 HIS A N 1
ATOM 1281 C CA . HIS A 1 162 ? 13.935 -1.428 -14.596 1.00 95.81 162 HIS A CA 1
ATOM 1282 C C . HIS A 1 162 ? 13.884 -1.020 -13.128 1.00 95.81 162 HIS A C 1
ATOM 1284 O O . HIS A 1 162 ? 14.622 -0.123 -12.727 1.00 95.81 162 HIS A O 1
ATOM 1290 N N . TRP A 1 163 ? 13.089 -1.709 -12.301 1.00 95.38 163 TRP A N 1
ATOM 1291 C CA . TRP A 1 163 ? 13.093 -1.502 -10.850 1.00 95.38 163 TRP A CA 1
ATOM 1292 C C . TRP A 1 163 ? 14.501 -1.698 -10.283 1.00 95.38 163 TRP A C 1
ATOM 1294 O O . TRP A 1 163 ? 15.026 -0.807 -9.612 1.00 95.38 163 TRP A O 1
ATOM 1304 N N . ARG A 1 164 ? 15.154 -2.828 -10.582 1.00 95.56 164 ARG A N 1
ATOM 1305 C CA . ARG A 1 164 ? 16.515 -3.111 -10.090 1.00 95.56 164 ARG A CA 1
ATOM 1306 C C . ARG A 1 164 ? 17.503 -2.015 -10.469 1.00 95.56 164 ARG A C 1
ATOM 1308 O O . ARG A 1 164 ? 18.262 -1.567 -9.613 1.00 95.56 164 ARG A O 1
ATOM 1315 N N . GLN A 1 165 ? 17.470 -1.565 -11.722 1.00 94.50 165 GLN A N 1
ATOM 1316 C CA . GLN A 1 165 ? 18.327 -0.475 -12.192 1.00 94.50 165 GLN A CA 1
ATOM 1317 C C . GLN A 1 165 ? 18.033 0.830 -11.445 1.00 94.50 165 GLN A C 1
ATOM 1319 O O . GLN A 1 165 ? 18.958 1.495 -10.984 1.00 94.50 165 GLN A O 1
ATOM 1324 N N . LEU A 1 166 ? 16.752 1.167 -11.261 1.00 93.00 166 LEU A N 1
ATOM 1325 C CA . LEU A 1 166 ? 16.324 2.390 -10.584 1.00 93.00 166 LEU A CA 1
ATOM 1326 C C . LEU A 1 166 ? 16.844 2.474 -9.142 1.00 93.00 166 LEU A C 1
ATOM 1328 O O . LEU A 1 166 ? 17.133 3.563 -8.657 1.00 93.00 166 LEU A O 1
ATOM 1332 N N . MET A 1 167 ? 16.987 1.337 -8.458 1.00 91.94 167 MET A N 1
ATOM 1333 C CA . MET A 1 167 ? 17.494 1.301 -7.081 1.00 91.94 167 MET A CA 1
ATOM 1334 C C . MET A 1 167 ? 19.014 1.467 -6.987 1.00 91.94 167 MET A C 1
ATOM 1336 O O . MET A 1 167 ? 19.511 1.772 -5.906 1.00 91.94 167 MET A O 1
ATOM 1340 N N . GLN A 1 168 ? 19.742 1.288 -8.093 1.00 89.50 168 GLN A N 1
ATOM 1341 C CA . GLN A 1 168 ? 21.207 1.356 -8.154 1.00 89.50 168 GLN A CA 1
ATOM 1342 C C . GLN A 1 168 ? 21.748 2.709 -8.607 1.00 89.50 168 GLN A C 1
ATOM 1344 O O . GLN A 1 168 ? 22.930 2.984 -8.406 1.00 89.50 168 GLN A O 1
ATOM 1349 N N . VAL A 1 169 ? 20.909 3.551 -9.208 1.00 89.50 169 VAL A N 1
ATOM 1350 C CA . VAL A 1 169 ? 21.332 4.855 -9.718 1.00 89.50 169 VAL A CA 1
ATOM 1351 C C . VAL A 1 169 ? 21.019 5.985 -8.747 1.00 89.50 169 VAL A C 1
ATOM 1353 O O . VAL A 1 169 ? 20.068 5.931 -7.965 1.00 89.50 169 VAL A O 1
ATOM 1356 N N . GLU A 1 170 ? 21.806 7.056 -8.826 1.00 85.75 170 GLU A N 1
ATOM 1357 C CA . GLU A 1 170 ? 21.450 8.301 -8.153 1.00 85.75 170 GLU A CA 1
ATOM 1358 C C . GLU A 1 170 ? 20.166 8.891 -8.763 1.00 85.75 170 GLU A C 1
ATOM 1360 O O . GLU A 1 170 ? 19.924 8.724 -9.963 1.00 85.75 170 GLU A O 1
ATOM 1365 N N . PRO A 1 171 ? 19.356 9.639 -7.987 1.00 83.19 171 PRO A N 1
ATOM 1366 C CA . PRO A 1 171 ? 18.105 10.221 -8.475 1.00 83.19 171 PRO A CA 1
ATOM 1367 C C . PRO A 1 171 ? 18.248 11.052 -9.760 1.00 83.19 171 PRO A C 1
ATOM 1369 O O . PRO A 1 171 ? 17.328 11.073 -10.572 1.00 83.19 171 PRO A O 1
ATOM 1372 N N . ALA A 1 172 ? 19.407 11.685 -9.978 1.00 86.25 172 ALA A N 1
ATOM 1373 C CA . ALA A 1 172 ? 19.704 12.455 -11.187 1.00 86.25 172 ALA A CA 1
ATOM 1374 C C . ALA A 1 172 ? 19.710 11.608 -12.477 1.00 86.25 172 ALA A C 1
ATOM 1376 O O . ALA A 1 172 ? 19.499 12.143 -13.562 1.00 86.25 172 ALA A O 1
ATOM 1377 N N . PHE A 1 173 ? 19.914 10.293 -12.366 1.00 89.38 173 PHE A N 1
ATOM 1378 C CA . PHE A 1 173 ? 19.952 9.352 -13.490 1.00 89.38 173 PHE A CA 1
ATOM 1379 C C . PHE A 1 173 ? 18.719 8.434 -13.541 1.00 89.38 173 PHE A C 1
ATOM 1381 O O . PHE A 1 173 ? 18.695 7.474 -14.309 1.00 89.38 173 PHE A O 1
ATOM 1388 N N . ALA A 1 174 ? 17.685 8.716 -12.743 1.00 90.75 174 ALA A N 1
ATOM 1389 C CA . ALA A 1 174 ? 16.460 7.918 -12.705 1.00 90.75 174 ALA A CA 1
ATOM 1390 C C . ALA A 1 174 ? 15.587 8.094 -13.961 1.00 90.75 174 ALA A C 1
ATOM 1392 O O . ALA A 1 174 ? 14.959 7.133 -14.406 1.00 90.75 174 ALA A O 1
ATOM 1393 N N . ALA A 1 175 ? 15.558 9.299 -14.546 1.00 92.06 175 ALA A N 1
ATOM 1394 C CA . ALA A 1 175 ? 14.642 9.636 -15.639 1.00 92.06 175 ALA A CA 1
ATOM 1395 C C . ALA A 1 175 ? 14.765 8.701 -16.863 1.00 92.06 175 ALA A C 1
ATOM 1397 O O . ALA A 1 175 ? 13.746 8.147 -17.273 1.00 92.06 175 ALA A O 1
ATOM 1398 N N . PRO A 1 176 ? 15.965 8.387 -17.401 1.00 93.06 176 PRO A N 1
ATOM 1399 C CA . PRO A 1 176 ? 16.086 7.454 -18.526 1.00 93.06 176 PRO A CA 1
ATOM 1400 C C . PRO A 1 176 ? 15.531 6.049 -18.243 1.00 93.06 176 PRO A C 1
ATOM 1402 O O . PRO A 1 176 ? 14.970 5.412 -19.135 1.00 93.06 176 PRO A O 1
ATOM 1405 N N . ILE A 1 177 ? 15.658 5.563 -17.003 1.00 94.25 177 ILE A N 1
ATOM 1406 C CA . ILE A 1 177 ? 15.143 4.246 -16.598 1.00 94.25 177 ILE A CA 1
ATOM 1407 C C . ILE A 1 177 ? 13.615 4.275 -16.550 1.00 94.25 177 ILE A C 1
ATOM 1409 O O . ILE A 1 177 ? 12.971 3.358 -17.058 1.00 94.25 177 ILE A O 1
ATOM 1413 N N . LEU A 1 178 ? 13.033 5.343 -15.993 1.00 92.56 178 LEU A N 1
ATOM 1414 C CA . LEU A 1 178 ? 11.583 5.544 -15.951 1.00 92.56 178 LEU A CA 1
ATOM 1415 C C . LEU A 1 178 ? 10.991 5.656 -17.360 1.00 92.56 178 LEU A C 1
ATOM 1417 O O . LEU A 1 178 ? 9.995 5.001 -17.656 1.00 92.56 178 LEU A O 1
ATOM 1421 N N . GLN A 1 179 ? 11.642 6.401 -18.256 1.00 92.94 179 GLN A N 1
ATOM 1422 C CA . GLN A 1 179 ? 11.224 6.511 -19.655 1.00 92.94 179 GLN A CA 1
ATOM 1423 C C . GLN A 1 179 ? 11.307 5.160 -20.382 1.00 92.94 179 GLN A C 1
ATOM 1425 O O . GLN A 1 179 ? 10.389 4.786 -21.109 1.00 92.94 179 GLN A O 1
ATOM 1430 N N . SER A 1 180 ? 12.355 4.370 -20.134 1.00 93.56 180 SER A N 1
ATOM 1431 C CA . SER A 1 180 ? 12.459 3.004 -20.663 1.00 93.56 180 SER A CA 1
ATOM 1432 C C . SER A 1 180 ? 11.349 2.092 -20.123 1.00 93.56 180 SER A C 1
ATOM 1434 O O . SER A 1 180 ? 10.736 1.349 -20.889 1.00 93.56 180 SER A O 1
ATOM 1436 N N . ALA A 1 181 ? 11.015 2.187 -18.835 1.00 94.38 181 ALA A N 1
ATOM 1437 C CA . ALA A 1 181 ? 9.913 1.434 -18.237 1.00 94.38 181 ALA A CA 1
ATOM 1438 C C . ALA A 1 181 ? 8.555 1.824 -18.848 1.00 94.38 181 ALA A C 1
ATOM 1440 O O . ALA A 1 181 ? 7.729 0.957 -19.138 1.00 94.38 181 ALA A O 1
ATOM 1441 N N . LEU A 1 182 ? 8.341 3.115 -19.132 1.00 94.62 182 LEU A N 1
ATOM 1442 C CA . LEU A 1 182 ? 7.140 3.593 -19.822 1.00 94.62 182 LEU A CA 1
ATOM 1443 C C . LEU A 1 182 ? 6.975 2.953 -21.204 1.00 94.62 182 LEU A C 1
ATOM 1445 O O . LEU A 1 182 ? 5.848 2.652 -21.594 1.00 94.62 182 LEU A O 1
ATOM 1449 N N . THR A 1 183 ? 8.065 2.675 -21.928 1.00 95.12 183 THR A N 1
ATOM 1450 C CA . THR A 1 183 ? 7.956 1.987 -23.226 1.00 95.12 183 THR A CA 1
ATOM 1451 C C . THR A 1 183 ? 7.329 0.596 -23.100 1.00 95.12 183 THR A C 1
ATOM 1453 O O . THR A 1 183 ? 6.526 0.233 -23.958 1.00 95.12 183 THR A O 1
ATOM 1456 N N . GLN A 1 184 ? 7.599 -0.139 -22.011 1.00 95.94 184 GLN A N 1
ATOM 1457 C CA . GLN A 1 184 ? 6.977 -1.442 -21.737 1.00 95.94 184 GLN A CA 1
ATOM 1458 C C . GLN A 1 184 ? 5.488 -1.298 -21.410 1.00 95.94 184 GLN A C 1
ATOM 1460 O O . GLN A 1 184 ? 4.652 -2.023 -21.956 1.00 95.94 184 GLN A O 1
ATOM 1465 N N . ILE A 1 185 ? 5.142 -0.302 -20.589 1.00 95.25 185 ILE A N 1
ATOM 1466 C CA . ILE A 1 185 ? 3.754 0.025 -20.226 1.00 95.25 185 ILE A CA 1
ATOM 1467 C C . ILE A 1 185 ? 2.927 0.388 -21.469 1.00 95.25 185 ILE A C 1
ATOM 1469 O O . ILE A 1 185 ? 1.769 -0.012 -21.582 1.00 95.25 185 ILE A O 1
ATOM 1473 N N . HIS A 1 186 ? 3.512 1.118 -22.421 1.00 95.75 186 HIS A N 1
ATOM 1474 C CA . HIS A 1 186 ? 2.823 1.565 -23.632 1.00 95.75 186 HIS A CA 1
ATOM 1475 C C . HIS A 1 186 ? 2.680 0.493 -24.723 1.00 95.75 186 HIS A C 1
ATOM 1477 O O . HIS A 1 186 ? 1.992 0.742 -25.715 1.00 95.75 186 HIS A O 1
ATOM 1483 N N . THR A 1 187 ? 3.258 -0.698 -24.552 1.00 97.44 187 THR A N 1
ATOM 1484 C CA . THR A 1 187 ? 2.985 -1.828 -25.450 1.00 97.44 187 THR A CA 1
ATOM 1485 C C . THR A 1 187 ? 1.528 -2.288 -25.334 1.00 97.44 187 THR A C 1
ATOM 1487 O O . THR A 1 187 ? 0.879 -2.106 -24.304 1.00 97.44 187 THR A O 1
ATOM 1490 N N . SER A 1 188 ? 1.002 -2.954 -26.367 1.00 97.44 188 SER A N 1
ATOM 1491 C CA . SER A 1 188 ? -0.343 -3.549 -26.299 1.00 97.44 188 SER A CA 1
ATOM 1492 C C . SER A 1 188 ? -0.475 -4.564 -25.157 1.00 97.44 188 SER A C 1
ATOM 1494 O O . SER A 1 188 ? -1.546 -4.688 -24.570 1.00 97.44 188 SER A O 1
ATOM 1496 N N . TRP A 1 189 ? 0.614 -5.265 -24.822 1.00 97.69 189 TRP A N 1
ATOM 1497 C CA . TRP A 1 189 ? 0.666 -6.206 -23.704 1.00 97.69 189 TRP A CA 1
ATOM 1498 C C . TRP A 1 189 ? 0.596 -5.494 -22.348 1.00 97.69 189 TRP A C 1
ATOM 1500 O O . TRP A 1 189 ? -0.214 -5.876 -21.502 1.00 97.69 189 TRP A O 1
ATOM 1510 N N . GLY A 1 190 ? 1.380 -4.425 -22.173 1.00 97.12 190 GLY A N 1
ATOM 1511 C CA . GLY A 1 190 ? 1.346 -3.582 -20.978 1.00 97.12 190 GLY A CA 1
ATOM 1512 C C . GLY A 1 190 ? -0.036 -2.974 -20.748 1.00 97.12 190 GLY A C 1
ATOM 1513 O O . GLY A 1 190 ? -0.631 -3.156 -19.689 1.00 97.12 190 GLY A O 1
ATOM 1514 N N . GLN A 1 191 ? -0.616 -2.356 -21.777 1.00 97.31 191 GLN A N 1
ATOM 1515 C CA . GLN A 1 191 ? -1.955 -1.764 -21.698 1.00 97.31 191 GLN A CA 1
ATOM 1516 C C . GLN A 1 191 ? -3.047 -2.796 -21.391 1.00 97.31 191 GLN A C 1
ATOM 1518 O O . GLN A 1 191 ? -3.935 -2.522 -20.582 1.00 97.31 191 GLN A O 1
ATOM 1523 N N . LEU A 1 192 ? -2.984 -3.985 -22.002 1.00 98.12 192 LEU A N 1
ATOM 1524 C CA . LEU A 1 192 ? -3.939 -5.062 -21.738 1.00 98.12 192 LEU A CA 1
ATOM 1525 C C . LEU A 1 192 ? -3.942 -5.438 -20.254 1.00 98.12 192 LEU A C 1
ATOM 1527 O O . LEU A 1 192 ? -5.000 -5.435 -19.622 1.00 98.12 192 LEU A O 1
ATOM 1531 N N . TRP A 1 193 ? -2.771 -5.733 -19.687 1.00 98.25 193 TRP A N 1
ATOM 1532 C CA . TRP A 1 193 ? -2.673 -6.115 -18.280 1.00 98.25 193 TRP A CA 1
ATOM 1533 C C . TRP A 1 193 ? -2.993 -4.965 -17.332 1.00 98.25 193 TRP A C 1
ATOM 1535 O O . TRP A 1 193 ? -3.636 -5.206 -16.312 1.00 98.25 193 TRP A O 1
ATOM 1545 N N . ALA A 1 194 ? -2.652 -3.724 -17.687 1.00 97.06 194 ALA A N 1
ATOM 1546 C CA . ALA A 1 194 ? -3.039 -2.550 -16.912 1.00 97.06 194 ALA A CA 1
ATOM 1547 C C . ALA A 1 194 ? -4.569 -2.446 -16.804 1.00 97.06 194 ALA A C 1
ATOM 1549 O O . ALA A 1 194 ? -5.101 -2.295 -15.708 1.00 97.06 194 ALA A O 1
ATOM 1550 N N . ILE A 1 195 ? -5.295 -2.609 -17.917 1.00 97.94 195 ILE A N 1
ATOM 1551 C CA . ILE A 1 195 ? -6.767 -2.575 -17.935 1.00 97.94 195 ILE A CA 1
ATOM 1552 C C . ILE A 1 195 ? -7.357 -3.737 -17.130 1.00 97.94 195 ILE A C 1
ATOM 1554 O O . ILE A 1 195 ? -8.279 -3.528 -16.336 1.00 97.94 195 ILE A O 1
ATOM 1558 N N . VAL A 1 196 ? -6.846 -4.956 -17.322 1.00 98.38 196 VAL A N 1
ATOM 1559 C CA . VAL A 1 196 ? -7.333 -6.152 -16.616 1.00 98.38 196 VAL A CA 1
ATOM 1560 C C . VAL A 1 196 ? -7.158 -5.994 -15.107 1.00 98.38 196 VAL A C 1
ATOM 1562 O O . VAL A 1 196 ? -8.118 -6.166 -14.356 1.00 98.38 196 VAL A O 1
ATOM 1565 N N . LEU A 1 197 ? -5.964 -5.620 -14.652 1.00 98.19 197 LEU A N 1
ATOM 1566 C CA . LEU A 1 197 ? -5.649 -5.511 -13.230 1.00 98.19 197 LEU A CA 1
ATOM 1567 C C . LEU A 1 197 ? -6.307 -4.289 -12.577 1.00 98.19 197 LEU A C 1
ATOM 1569 O O . LEU A 1 197 ? -6.848 -4.413 -11.478 1.00 98.19 197 LEU A O 1
ATOM 1573 N N . ALA A 1 198 ? -6.395 -3.151 -13.274 1.00 97.88 198 ALA A N 1
ATOM 1574 C CA . ALA A 1 198 ? -7.187 -2.011 -12.810 1.00 97.88 198 ALA A CA 1
ATOM 1575 C C . ALA A 1 198 ? -8.672 -2.381 -12.661 1.00 97.88 198 ALA A C 1
ATOM 1577 O O . ALA A 1 198 ? -9.312 -1.997 -11.684 1.00 97.88 198 ALA A O 1
ATOM 1578 N N . SER A 1 199 ? -9.219 -3.185 -13.579 1.00 98.25 199 SER A N 1
ATOM 1579 C CA . SER A 1 199 ? -10.595 -3.689 -13.471 1.00 98.25 199 SER A CA 1
ATOM 1580 C C . SER A 1 199 ? -10.771 -4.606 -12.259 1.00 98.25 199 SER A C 1
ATOM 1582 O O . SER A 1 199 ? -11.784 -4.509 -11.566 1.00 98.25 199 SER A O 1
ATOM 1584 N N . VAL A 1 200 ? -9.785 -5.457 -11.956 1.00 98.44 200 VAL A N 1
ATOM 1585 C CA . VAL A 1 200 ? -9.784 -6.285 -10.739 1.00 98.44 200 VAL A CA 1
ATOM 1586 C C . VAL A 1 200 ? -9.794 -5.409 -9.485 1.00 98.44 200 VAL A C 1
ATOM 1588 O O . VAL A 1 200 ? -10.655 -5.612 -8.629 1.00 98.44 200 VAL A O 1
ATOM 1591 N N . LEU A 1 201 ? -8.913 -4.406 -9.390 1.00 98.38 201 LEU A N 1
ATOM 1592 C CA . LEU A 1 201 ? -8.878 -3.467 -8.260 1.00 98.38 201 LEU A CA 1
ATOM 1593 C C . LEU A 1 201 ? -10.201 -2.708 -8.109 1.00 98.38 201 LEU A C 1
ATOM 1595 O O . LEU A 1 201 ? -10.724 -2.603 -7.001 1.00 98.38 201 LEU A O 1
ATOM 1599 N N . LEU A 1 202 ? -10.792 -2.241 -9.213 1.00 98.12 202 LEU A N 1
ATOM 1600 C CA . LEU A 1 202 ? -12.092 -1.569 -9.198 1.00 98.12 202 LEU A CA 1
ATOM 1601 C C . LEU A 1 202 ? -13.200 -2.493 -8.692 1.00 98.12 202 LEU A C 1
ATOM 1603 O O . LEU A 1 202 ? -13.969 -2.107 -7.816 1.00 98.12 202 LEU A O 1
ATOM 1607 N N . VAL A 1 203 ? -13.293 -3.720 -9.205 1.00 98.12 203 VAL A N 1
ATOM 1608 C CA . VAL A 1 203 ? -14.333 -4.671 -8.788 1.00 98.12 203 VAL A CA 1
ATOM 1609 C C . VAL A 1 203 ? -14.159 -5.049 -7.317 1.00 98.12 203 VAL A C 1
ATOM 1611 O O . VAL A 1 203 ? -15.110 -4.942 -6.540 1.00 98.12 203 VAL A O 1
ATOM 1614 N N . VAL A 1 204 ? -12.950 -5.440 -6.909 1.00 98.06 204 VAL A N 1
ATOM 1615 C CA . VAL A 1 204 ? -12.648 -5.842 -5.527 1.00 98.06 204 VAL A CA 1
ATOM 1616 C C . VAL A 1 204 ? -12.804 -4.672 -4.554 1.00 98.06 204 VAL A C 1
ATOM 1618 O O . VAL A 1 204 ? -13.279 -4.876 -3.440 1.00 98.06 204 VAL A O 1
ATOM 1621 N N . GLY A 1 205 ? -12.480 -3.449 -4.974 1.00 97.00 205 GLY A N 1
ATOM 1622 C CA . GLY A 1 205 ? -12.637 -2.239 -4.172 1.00 97.00 205 GLY A CA 1
ATOM 1623 C C . GLY A 1 205 ? -14.073 -1.707 -4.105 1.00 97.00 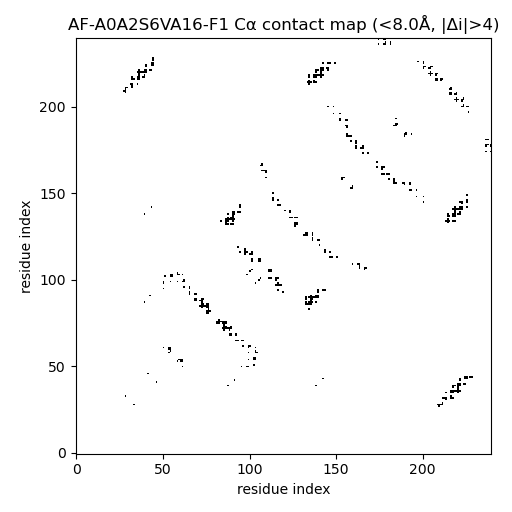205 GLY A C 1
ATOM 1624 O O . GLY A 1 205 ? -14.462 -1.143 -3.091 1.00 97.00 205 GLY A O 1
ATOM 1625 N N . ILE A 1 206 ? -14.904 -1.893 -5.136 1.00 97.31 206 ILE A N 1
ATOM 1626 C CA . ILE A 1 206 ? -16.279 -1.352 -5.166 1.00 97.31 206 ILE A CA 1
ATOM 1627 C C . ILE A 1 206 ? -17.297 -2.320 -4.553 1.00 97.31 206 ILE A C 1
ATOM 1629 O O . ILE A 1 206 ? -18.242 -1.885 -3.890 1.00 97.31 206 ILE A O 1
ATOM 1633 N N . LEU A 1 207 ? -17.153 -3.634 -4.760 1.00 95.75 207 LEU A N 1
ATOM 1634 C CA . LEU A 1 207 ? -18.130 -4.615 -4.268 1.00 95.75 207 LEU A CA 1
ATOM 1635 C C . LEU A 1 207 ? -18.384 -4.540 -2.745 1.00 95.75 207 LEU A C 1
ATOM 1637 O O . LEU A 1 207 ? -19.559 -4.601 -2.355 1.00 95.75 207 LEU A O 1
ATOM 1641 N N . PRO A 1 208 ? -17.370 -4.366 -1.873 1.00 95.00 208 PRO A N 1
ATOM 1642 C CA . PRO A 1 208 ? -17.580 -4.309 -0.428 1.00 95.00 208 PRO A CA 1
ATOM 1643 C C . PRO A 1 208 ? -18.306 -3.038 0.041 1.00 95.00 208 PRO A C 1
ATOM 1645 O O . PRO A 1 208 ? -19.000 -3.090 1.057 1.00 95.00 208 PRO A O 1
ATOM 1648 N N . LEU A 1 209 ? -18.256 -1.935 -0.723 1.00 93.50 209 LEU A N 1
ATOM 1649 C CA . LEU A 1 209 ? -18.967 -0.680 -0.413 1.00 93.50 209 LEU A CA 1
ATOM 1650 C C . LEU A 1 209 ? -20.493 -0.844 -0.359 1.00 93.50 209 LEU A C 1
ATOM 1652 O O . LEU A 1 209 ? -21.194 -0.037 0.252 1.00 93.50 209 LEU A O 1
ATOM 1656 N N . ARG A 1 210 ? -21.029 -1.924 -0.944 1.00 91.62 210 ARG A N 1
ATOM 1657 C CA . ARG A 1 210 ? -22.454 -2.285 -0.849 1.00 91.62 210 ARG A CA 1
ATOM 1658 C C . ARG A 1 210 ? -22.885 -2.665 0.572 1.00 91.62 210 ARG A C 1
ATOM 1660 O O . ARG A 1 210 ? -24.080 -2.753 0.847 1.00 91.62 210 ARG A O 1
ATOM 1667 N N . LYS A 1 211 ? -21.940 -2.947 1.469 1.00 90.44 211 LYS A N 1
ATOM 1668 C CA . LYS A 1 211 ? -22.191 -3.318 2.866 1.00 90.44 211 LYS A CA 1
ATOM 1669 C C . LYS A 1 211 ? -21.904 -2.123 3.768 1.00 90.44 211 LYS A C 1
ATOM 1671 O O . LYS A 1 211 ? -20.939 -1.415 3.551 1.00 90.44 211 LYS A O 1
ATOM 1676 N N . LEU A 1 212 ? -22.684 -1.920 4.829 1.00 86.38 212 LEU A N 1
ATOM 1677 C CA . LEU A 1 212 ? -22.492 -0.796 5.768 1.00 86.38 212 LEU A CA 1
ATOM 1678 C C . LEU A 1 212 ? -21.408 -1.046 6.839 1.00 86.38 212 LEU A C 1
ATOM 1680 O O . LEU A 1 212 ? -21.288 -0.284 7.797 1.00 86.38 212 LEU A O 1
ATOM 1684 N N . GLN A 1 213 ? -20.639 -2.128 6.714 1.00 94.38 213 GLN A N 1
ATOM 1685 C CA . GLN A 1 213 ? -19.624 -2.512 7.692 1.00 94.38 213 GLN A CA 1
ATOM 1686 C C . GLN A 1 213 ? -18.349 -1.685 7.502 1.00 94.38 213 GLN A C 1
ATOM 1688 O O . GLN A 1 213 ? -17.764 -1.685 6.423 1.00 94.38 213 GLN A O 1
ATOM 1693 N N . LEU A 1 214 ? -17.887 -1.016 8.565 1.00 96.69 214 LEU A N 1
ATOM 1694 C CA . LEU A 1 214 ? -16.748 -0.089 8.492 1.00 96.69 214 LEU A CA 1
ATOM 1695 C C . LEU A 1 214 ? -15.464 -0.746 7.970 1.00 96.69 214 LEU A C 1
ATOM 1697 O O . LEU A 1 214 ? -14.794 -0.160 7.132 1.00 96.69 214 LEU A O 1
ATOM 1701 N N . HIS A 1 215 ? -15.155 -1.972 8.404 1.00 97.69 215 HIS A N 1
ATOM 1702 C CA . HIS A 1 215 ? -13.957 -2.687 7.956 1.00 97.69 215 HIS A CA 1
ATOM 1703 C C . HIS A 1 215 ? -13.955 -2.943 6.436 1.00 97.69 215 HIS A C 1
ATOM 1705 O O . HIS A 1 215 ? -12.910 -2.836 5.805 1.00 97.69 215 HIS A O 1
ATOM 1711 N N . LEU A 1 216 ? -15.122 -3.181 5.819 1.00 97.81 216 LEU A N 1
ATOM 1712 C CA . LEU A 1 216 ? -15.240 -3.341 4.364 1.00 97.81 216 LEU A CA 1
ATOM 1713 C C . LEU A 1 216 ? -15.044 -2.021 3.613 1.00 97.81 216 LEU A C 1
ATOM 1715 O O . LEU A 1 216 ? -14.453 -2.015 2.536 1.00 97.81 216 LEU A O 1
ATOM 1719 N N . TRP A 1 217 ? -15.490 -0.899 4.181 1.00 98.06 217 TRP A N 1
ATOM 1720 C CA . TRP A 1 217 ? -15.227 0.433 3.624 1.00 98.06 217 TRP A CA 1
ATOM 1721 C C . TRP A 1 217 ? -13.753 0.812 3.729 1.00 98.06 217 TRP A C 1
ATOM 1723 O O . TRP A 1 217 ? -13.196 1.377 2.795 1.00 98.06 217 TRP A O 1
ATOM 1733 N N . THR A 1 218 ? -13.106 0.455 4.834 1.00 98.06 218 THR A N 1
ATOM 1734 C CA . THR A 1 218 ? -11.665 0.632 5.012 1.00 98.06 218 THR A CA 1
ATOM 1735 C C . THR A 1 218 ? -10.863 -0.219 4.024 1.00 98.06 218 THR A C 1
ATOM 1737 O O . THR A 1 218 ? -9.974 0.316 3.368 1.00 98.06 218 THR A O 1
ATOM 1740 N N . PHE A 1 219 ? -11.213 -1.498 3.850 1.00 98.69 219 PHE A N 1
ATOM 1741 C CA . PHE A 1 219 ? -10.627 -2.361 2.814 1.00 98.69 219 PHE A CA 1
ATOM 1742 C C . PHE A 1 219 ? -10.790 -1.752 1.417 1.00 98.69 219 PHE A C 1
ATOM 1744 O O . PHE A 1 219 ? -9.824 -1.632 0.673 1.00 98.69 219 PHE A O 1
ATOM 1751 N N . SER A 1 220 ? -12.007 -1.305 1.091 1.00 98.38 220 SER A N 1
ATOM 1752 C CA . SER A 1 220 ? -12.322 -0.672 -0.195 1.00 98.38 220 SER A CA 1
ATOM 1753 C C . SER A 1 220 ? -11.475 0.575 -0.440 1.00 98.38 220 SER A C 1
ATOM 1755 O O . SER A 1 220 ? -10.954 0.757 -1.534 1.00 98.38 220 SER A O 1
ATOM 1757 N N . GLY A 1 221 ? -11.322 1.423 0.583 1.00 98.25 221 GLY A N 1
ATOM 1758 C CA . GLY A 1 221 ? -10.487 2.619 0.510 1.00 98.25 221 GLY A CA 1
ATOM 1759 C C . GLY A 1 221 ? -9.032 2.276 0.220 1.00 98.25 221 GLY A C 1
ATOM 1760 O O . GLY A 1 221 ? -8.468 2.864 -0.694 1.00 98.25 221 GLY A O 1
ATOM 1761 N N . ALA A 1 222 ? -8.473 1.285 0.921 1.00 98.38 222 ALA A N 1
ATOM 1762 C CA . ALA A 1 222 ? -7.094 0.846 0.718 1.00 98.38 222 ALA A CA 1
ATOM 1763 C C . ALA A 1 222 ? -6.854 0.267 -0.693 1.00 98.38 222 ALA A C 1
ATOM 1765 O O . ALA A 1 222 ? -5.899 0.662 -1.359 1.00 98.38 222 ALA A O 1
ATOM 1766 N N . VAL A 1 223 ? -7.754 -0.593 -1.188 1.00 98.62 223 VAL A N 1
ATOM 1767 C CA . VAL A 1 223 ? -7.655 -1.182 -2.540 1.00 98.62 223 VAL A CA 1
ATOM 1768 C C . VAL A 1 223 ? -7.792 -0.119 -3.633 1.00 98.62 223 VAL A C 1
ATOM 1770 O O . VAL A 1 223 ? -7.014 -0.093 -4.583 1.00 98.62 223 VAL A O 1
ATOM 1773 N N . LEU A 1 224 ? -8.777 0.780 -3.527 1.00 98.25 224 LEU A N 1
ATOM 1774 C CA . LEU A 1 224 ? -9.003 1.800 -4.557 1.00 98.25 224 LEU A CA 1
ATOM 1775 C C . LEU A 1 224 ? -7.910 2.874 -4.564 1.00 98.25 224 LEU A C 1
ATOM 1777 O O . LEU A 1 224 ? -7.615 3.427 -5.623 1.00 98.25 224 LEU A O 1
ATOM 1781 N N . SER A 1 225 ? -7.277 3.155 -3.420 1.00 97.12 225 SER A N 1
ATOM 1782 C CA . SER A 1 225 ? -6.124 4.058 -3.384 1.00 97.12 225 SER A CA 1
ATOM 1783 C C . SER A 1 225 ? -4.897 3.514 -4.108 1.00 97.12 225 SER A C 1
ATOM 1785 O O . SER A 1 225 ? -4.084 4.322 -4.540 1.00 97.12 225 SER A O 1
ATOM 1787 N N . THR A 1 226 ? -4.775 2.201 -4.327 1.00 96.56 226 THR A N 1
ATOM 1788 C CA . THR A 1 226 ? -3.701 1.644 -5.167 1.00 96.56 226 THR A CA 1
ATOM 1789 C C . THR A 1 226 ? -3.761 2.213 -6.581 1.00 96.56 226 THR A C 1
ATOM 1791 O O . THR A 1 226 ? -2.758 2.700 -7.081 1.00 96.56 226 THR A O 1
ATOM 1794 N N . ILE A 1 227 ? -4.957 2.294 -7.177 1.00 95.94 227 ILE A N 1
ATOM 1795 C CA . ILE A 1 227 ? -5.145 2.907 -8.502 1.00 95.94 227 ILE A CA 1
ATOM 1796 C C . ILE A 1 227 ? -4.700 4.376 -8.485 1.00 95.94 227 ILE A C 1
ATOM 1798 O O . ILE A 1 227 ? -4.051 4.843 -9.417 1.00 95.94 227 ILE A O 1
ATOM 1802 N N . LEU A 1 228 ? -5.046 5.115 -7.426 1.00 95.69 228 LEU A N 1
ATOM 1803 C CA . LEU A 1 228 ? -4.652 6.517 -7.282 1.00 95.69 228 LEU A CA 1
ATOM 1804 C C . LEU A 1 228 ? -3.127 6.663 -7.211 1.00 95.69 228 LEU A C 1
ATOM 1806 O O . LEU A 1 228 ? -2.564 7.501 -7.912 1.00 95.69 228 LEU A O 1
ATOM 1810 N N . VAL A 1 229 ? -2.471 5.856 -6.379 1.00 95.19 229 VAL A N 1
ATOM 1811 C CA . VAL A 1 229 ? -1.014 5.861 -6.209 1.00 95.19 229 VAL A CA 1
ATOM 1812 C C . VAL A 1 229 ? -0.311 5.467 -7.511 1.00 95.19 229 VAL A C 1
ATOM 1814 O O . VAL A 1 229 ? 0.612 6.164 -7.930 1.00 95.19 229 VAL A O 1
ATOM 1817 N N . ASP A 1 230 ? -0.794 4.439 -8.207 1.00 94.56 230 ASP A N 1
ATOM 1818 C CA . ASP A 1 230 ? -0.241 3.999 -9.492 1.00 94.56 230 ASP A CA 1
ATOM 1819 C C . ASP A 1 230 ? -0.369 5.090 -10.567 1.00 94.56 230 ASP A C 1
ATOM 1821 O O . ASP A 1 230 ? 0.587 5.358 -11.297 1.00 94.56 230 ASP A O 1
ATOM 1825 N N . ILE A 1 231 ? -1.509 5.791 -10.630 1.00 94.50 231 ILE A N 1
ATOM 1826 C CA . ILE A 1 231 ? -1.689 6.944 -11.528 1.00 94.50 231 ILE A CA 1
ATOM 1827 C C . ILE A 1 231 ? -0.707 8.065 -11.174 1.00 94.50 231 ILE A C 1
ATOM 1829 O O . ILE A 1 231 ? -0.119 8.659 -12.076 1.00 94.50 231 ILE A O 1
ATOM 1833 N N . LEU A 1 232 ? -0.504 8.363 -9.886 1.00 93.69 232 LEU A N 1
ATOM 1834 C CA . LEU A 1 232 ? 0.452 9.388 -9.457 1.00 93.69 232 LEU A CA 1
ATOM 1835 C C . LEU A 1 232 ? 1.882 9.034 -9.880 1.00 93.69 232 LEU A C 1
ATOM 1837 O O . LEU A 1 232 ? 2.588 9.900 -10.397 1.00 93.69 232 LEU A O 1
ATOM 1841 N N . PHE A 1 233 ? 2.299 7.777 -9.718 1.00 91.25 233 PHE A N 1
ATOM 1842 C CA . PHE A 1 233 ? 3.617 7.325 -10.166 1.00 91.25 233 PHE A CA 1
ATOM 1843 C C . PHE A 1 233 ? 3.757 7.322 -11.686 1.00 91.25 233 PHE A C 1
ATOM 1845 O O . PHE A 1 233 ? 4.800 7.725 -12.199 1.00 91.25 233 PHE A O 1
ATOM 1852 N N . TRP A 1 234 ? 2.711 6.935 -12.414 1.00 92.62 234 TRP A N 1
ATOM 1853 C CA . TRP A 1 234 ? 2.704 7.003 -13.871 1.00 92.62 234 TRP A CA 1
ATOM 1854 C C . TRP A 1 234 ? 2.837 8.447 -14.374 1.00 92.62 234 TRP A C 1
ATOM 1856 O O . TRP A 1 234 ? 3.672 8.726 -15.232 1.00 92.62 234 TRP A O 1
ATOM 1866 N N . LEU A 1 235 ? 2.092 9.389 -13.786 1.00 93.19 235 LEU A N 1
ATOM 1867 C CA . LEU A 1 235 ? 2.213 10.818 -14.092 1.00 93.19 235 LEU A CA 1
ATOM 1868 C C . LEU A 1 235 ? 3.599 11.371 -13.737 1.00 93.19 235 LEU A C 1
ATOM 1870 O O . LEU A 1 235 ? 4.152 12.159 -14.501 1.00 93.19 235 LEU A O 1
ATOM 1874 N N . ALA A 1 236 ? 4.177 10.946 -12.611 1.00 88.25 236 ALA A N 1
ATOM 1875 C CA . ALA A 1 236 ? 5.531 11.333 -12.228 1.00 88.25 236 ALA A CA 1
ATOM 1876 C C . ALA A 1 236 ? 6.575 10.816 -13.229 1.00 88.25 236 ALA A C 1
ATOM 1878 O O . ALA A 1 236 ? 7.485 11.557 -13.582 1.00 88.25 236 ALA A O 1
ATOM 1879 N N . ALA A 1 237 ? 6.423 9.585 -13.726 1.00 88.81 237 ALA A N 1
ATOM 1880 C CA . ALA A 1 237 ? 7.296 9.033 -14.759 1.00 88.81 237 ALA A CA 1
ATOM 1881 C C . ALA A 1 237 ? 7.165 9.787 -16.092 1.00 88.81 237 ALA A C 1
ATOM 1883 O O . ALA A 1 237 ? 8.168 10.012 -16.757 1.00 88.81 237 ALA A O 1
ATOM 1884 N N . LEU A 1 238 ? 5.954 10.215 -16.470 1.00 90.62 238 LEU A N 1
ATOM 1885 C CA . LEU A 1 238 ? 5.731 11.031 -17.671 1.00 90.62 238 LEU A CA 1
ATOM 1886 C C . LEU A 1 238 ? 6.346 12.435 -17.564 1.00 90.62 238 LEU A C 1
ATOM 1888 O O . LEU A 1 238 ? 6.686 13.027 -18.586 1.00 90.62 238 LEU A O 1
ATOM 1892 N N . ALA A 1 239 ? 6.459 12.972 -16.348 1.00 89.69 239 ALA A N 1
ATOM 1893 C CA . ALA A 1 239 ? 7.005 14.301 -16.079 1.00 89.69 239 ALA A CA 1
ATOM 1894 C C . ALA A 1 239 ? 8.525 14.322 -15.808 1.00 89.69 239 ALA A C 1
ATOM 1896 O O . ALA A 1 239 ? 9.076 15.412 -15.642 1.00 89.69 239 ALA A O 1
ATOM 1897 N N . ALA A 1 240 ? 9.173 13.153 -15.720 1.00 80.88 240 ALA A N 1
ATOM 1898 C CA . ALA A 1 240 ? 10.601 12.983 -15.429 1.00 80.88 240 ALA A CA 1
ATOM 1899 C C . ALA A 1 240 ? 11.470 13.054 -16.691 1.00 80.88 240 ALA A C 1
ATOM 1901 O O . ALA A 1 240 ? 12.539 13.699 -16.617 1.00 80.88 240 ALA A O 1
#

Foldseek 3Di:
DDDDDDDDDDDDDDDPDDDPPPVPDPPLADPLLVVLLVVLLCLQAVVCVVLLVCLVPPLVVLLVVLVVLLVVLVVLCVDPVRNLVSLQSNLSSLQSNLSSVCSNPVQLQLVCNLVSLCPCVVVLVVCVVVVHSLQSSLSSVLLSVLVVLVSVLCVQLVVRVLSNVCVVDDPVPNLVSLVVSVVSCPDPSNVVSVVVSLVVLCCQLVVLSNDNDNSSSSSSSNSNSSVVNVVVVNVVSVVD

pLDDT: mean 90.7, std 15.34, range [37.84, 98.75]

Secondary structure (DSSP, 8-state):
---------PPPPPP---------PPPSS-HHHHHHHHHHHHHHHHHHHHHHHHHHH-HHHHHHHHHHHHHHHHHHHTSTTTHHHHHHHHHHHHHHHHHHHIIIIITT-GGGHHHHHTTTHHHHHHHHHTT-SHHHHHHHHHHHHHHHHHHHHHHHTT-HHHHHHHHHS-GGGHHHHHHHHHHHHTSHHHHHHHHHHHHHHHHHHHGGGGS--HHHHHHHHHHHHHHHHHHHHHHHHHT-

Solvent-accessible surface area (backbone atoms only — not comparable to full-atom values): 12579 Å² total; per-residue (Å²): 136,82,87,88,83,80,92,73,93,76,80,79,80,79,77,82,74,77,73,81,75,74,78,72,71,78,74,86,54,50,76,66,31,53,50,41,17,52,49,25,27,44,66,56,47,55,47,52,75,53,48,60,60,35,15,71,76,40,28,70,56,43,44,52,45,27,57,52,38,40,52,51,9,55,58,29,44,75,34,86,92,39,21,69,60,10,23,36,34,42,17,47,24,48,52,48,39,20,50,22,51,31,58,38,75,44,54,73,44,68,85,50,44,64,64,39,58,46,67,52,48,68,58,39,52,55,32,51,79,68,71,39,51,52,38,2,38,31,26,34,52,18,40,47,50,30,48,53,54,54,52,50,49,33,62,75,44,65,36,57,67,42,52,41,52,51,64,74,47,58,78,93,63,35,40,68,44,41,50,54,45,47,54,40,46,72,33,74,68,22,45,50,52,51,53,54,51,51,49,49,37,50,51,67,19,51,62,40,52,81,44,85,48,52,30,40,20,12,18,17,18,18,20,45,29,39,59,53,47,52,49,53,53,53,52,48,43,75,73,88